Protein 5N7E (pdb70)

GO terms:
  GO:0032991 protein-containing complex (C, IDA)
  GO:0005085 guanyl-nucleotide exchange factor activity (F, IDA)
  GO:0005096 GTPase activator activity (F, IDA)
  GO:0090630 activation of GTPase activity (P, IDA)
  GO:0106310 protein serine kinase activity (F, EXP)
  GO:0005085 guanyl-nucleotide exchange factor activity (F, IMP)
  GO:0035023 regulation of Rho protein signal transduction (P, IMP)
  GO:0030216 keratinocyte differentiation (P, IMP)
  GO:0048041 focal adhesion assembly (P, IMP)
  GO:0090630 activation of GTPase activity (P, IMP)
  GO:0007264 small GTPase-mediated signal transduction (P, IMP)
  GO:0005515 protein binding (F, IPI)
  GO:0004674 protein serine/threonine kinase activity (F, TAS)
  GO:0005096 GTPase activator activity (F, TAS)
  GO:0006468 protein phosphorylation (P, TAS)
  GO:0007165 signal transduction (P, TAS)
  GO:0004713 protein tyrosine kinase activity (F, TAS)
  GO:0005085 guanyl-nucleotide exchange factor activity (F, TAS)
  GO:0005829 cytosol (C, TAS)
  GO:0051056 regulation of small GTPase mediated signal transduction (P, TAS)

Secondary structure (DSSP, 8-state):
--S-EEEEEEEEETTEEEEEEEPPSS---EEEEEEEETT-SS--EEEEE-TT-SEEEE-SPPTT-EEEEEEEEE-TTSTTSB-S--EEEEEE-/---HHHHHHHHHHHHHHHHHHHHHHHHHHHHHHTTHHHHHHHHTSSS-SS-HHHHHHHTTTHHHHHHHHHHHHHHHHHHHHT-STT---HHHHHHHHHTHHHHHHHHHHHHHHHHHHHHHHHH-HHHHHHTT----HHHHHHHHHHHHHTHHHHHHHHHTT--TTSTHHHHHHHHHHHHHHHHHH-

Organism: Homo sapiens (NCBI:txid9606)

B-factor: mean 36.14, std 13.42, range [15.49, 101.18]

CATH classification: 2.60.40.10

Solvent-accessible surface area: 14515 Å² total; per-residue (Å²): 93,69,26,9,44,141,13,92,30,42,6,13,13,12,42,8,0,13,0,24,8,71,64,13,89,41,120,13,68,50,0,19,0,15,25,7,15,77,74,58,130,39,109,106,100,109,65,122,11,75,20,110,113,38,51,7,63,1,66,75,10,94,52,39,38,77,10,42,0,16,1,74,6,0,0,182,70,21,150,175,55,110,18,112,66,69,37,61,38,110,64,159,29,144,167,58,87,94,131,4,16,99,30,4,86,32,0,0,47,19,12,9,52,50,2,79,75,9,15,54,48,1,62,3,0,38,92,12,18,171,72,2,90,60,22,18,119,72,105,142,65,27,2,69,62,131,49,1,93,18,1,3,72,56,0,49,74,0,58,110,16,2,76,75,7,32,70,20,0,84,62,59,4,101,128,43,43,82,161,37,133,0,0,73,19,13,41,98,32,7,81,31,17,50,28,7,94,28,4,30,106,32,44,47,83,2,38,99,48,0,68,118,12,29,145,92,44,86,112,0,32,111,40,7,137,120,25,195,73,0,47,77,13,0,102,66,0,21,47,54,8,69,73,24,20,97,39,10,97,16,0,18,83,18,8,33,84,95,16,76,0,46,80,55,0,82,43,0,15,122,54,5,95,85,10,47,96,69,90

Structure (mmCIF, N/CA/C/O backbone):
data_5N7E
#
_entry.id   5N7E
#
_cell.length_a   164.122
_cell.length_b   55.568
_cell.length_c   45.031
_cell.angle_alpha   90.000
_cell.angle_beta   105.460
_cell.angle_gamma   90.000
#
_symmetry.space_group_name_H-M   'C 1 2 1'
#
loop_
_entity.id
_entity.type
_entity.pdbx_description
1 polymer Mb(Bcr-DH_4)
2 polymer 'Breakpoint cluster region protein'
3 water water
#
loop_
_atom_site.group_PDB
_atom_site.id
_atom_site.type_symbol
_atom_site.label_atom_id
_atom_site.label_alt_id
_atom_site.label_comp_id
_atom_site.label_asym_id
_atom_site.label_entity_id
_atom_site.label_seq_id
_atom_site.pdbx_PDB_ins_code
_atom_site.Cartn_x
_atom_site.Cartn_y
_atom_site.Cartn_z
_atom_site.occupancy
_atom_site.B_iso_or_equiv
_atom_site.auth_seq_id
_atom_site.auth_comp_id
_atom_site.auth_asym_id
_atom_site.auth_atom_id
_atom_site.pdbx_PDB_model_num
ATOM 1 N N . SER A 1 3 ? -9.462 0.050 81.214 1.00 54.04 3 SER A N 1
ATOM 2 C CA . SER A 1 3 ? -8.542 0.586 80.214 1.00 50.24 3 SER A CA 1
ATOM 3 C C . SER A 1 3 ? -7.811 -0.529 79.472 1.00 50.57 3 SER A C 1
ATOM 4 O O . SER A 1 3 ? -7.663 -1.640 79.983 1.00 48.69 3 SER A O 1
ATOM 7 N N . SER A 1 4 ? -7.350 -0.219 78.259 1.00 49.84 4 SER A N 1
ATOM 8 C CA . SER A 1 4 ? -6.662 -1.200 77.431 1.00 45.36 4 SER A CA 1
ATOM 9 C C . SER A 1 4 ? -5.178 -1.341 77.759 1.00 33.90 4 SER A C 1
ATOM 10 O O . SER A 1 4 ? -4.586 -2.368 77.409 1.00 37.20 4 SER A O 1
ATOM 13 N N . VAL A 1 5 ? -4.573 -0.359 78.423 1.00 39.86 5 VAL A N 1
ATOM 14 C CA . VAL A 1 5 ? -3.150 -0.414 78.761 1.00 34.58 5 VAL A CA 1
ATOM 15 C C . VAL A 1 5 ? -2.991 -0.159 80.255 1.00 37.35 5 VAL A C 1
ATOM 16 O O . VAL A 1 5 ? -3.874 0.436 80.896 1.00 36.62 5 VAL A O 1
ATOM 20 N N . PRO A 1 6 ? -1.865 -0.589 80.838 1.00 34.56 6 PRO A N 1
ATOM 21 C CA . PRO A 1 6 ? -1.603 -0.299 82.255 1.00 35.51 6 PRO A CA 1
ATOM 22 C C . PRO A 1 6 ? -1.602 1.193 82.549 1.00 37.18 6 PRO A C 1
ATOM 23 O O . PRO A 1 6 ? -1.085 2.002 81.775 1.00 34.45 6 PRO A O 1
ATOM 27 N N . THR A 1 7 ? -2.183 1.551 83.692 1.00 33.87 7 THR A N 1
ATOM 28 C CA . THR A 1 7 ? -2.292 2.936 84.120 1.00 31.17 7 THR A CA 1
ATOM 29 C C . THR A 1 7 ? -1.971 3.027 85.604 1.00 28.40 7 THR A C 1
ATOM 30 O O . THR A 1 7 ? -1.928 2.018 86.311 1.00 29.75 7 THR A O 1
ATOM 34 N N . LYS A 1 8 ? -1.750 4.260 86.069 1.00 31.86 8 LYS A N 1
ATOM 35 C CA . LYS A 1 8 ? -1.638 4.571 87.499 1.00 32.37 8 LYS A CA 1
ATOM 36 C C . LYS A 1 8 ? -0.517 3.778 88.173 1.00 33.37 8 LYS A C 1
ATOM 37 O O . LYS A 1 8 ? -0.711 3.117 89.198 1.00 32.78 8 LYS A O 1
ATOM 43 N N . LEU A 1 9 ? 0.672 3.850 87.580 1.00 29.89 9 LEU A N 1
ATOM 44 C CA . LEU A 1 9 ? 1.857 3.255 88.189 1.00 28.56 9 LEU A CA 1
ATOM 45 C C . LEU A 1 9 ? 2.287 4.060 89.404 1.00 23.72 9 LEU A C 1
ATOM 46 O O . LEU A 1 9 ? 2.412 5.281 89.332 1.00 26.23 9 LEU A O 1
ATOM 51 N N . GLU A 1 10 ? 2.542 3.376 90.521 1.00 24.91 10 GLU A N 1
ATOM 52 C CA . GLU A 1 10 ? 2.994 4.041 91.738 1.00 24.83 10 GLU A CA 1
ATOM 53 C C . GLU A 1 10 ? 3.822 3.079 92.581 1.00 24.38 10 GLU A C 1
ATOM 54 O O . GLU A 1 10 ? 3.695 1.859 92.472 1.00 27.34 10 GLU A O 1
ATOM 60 N N . VAL A 1 11 ? 4.680 3.653 93.427 1.00 24.10 11 VAL A N 1
ATOM 61 C CA . VAL A 1 11 ? 5.358 2.921 94.489 1.00 24.58 11 VAL A CA 1
ATOM 62 C C . VAL A 1 11 ? 4.435 2.901 95.700 1.00 31.47 11 VAL A C 1
ATOM 63 O O . VAL A 1 11 ? 4.009 3.959 96.176 1.00 29.14 11 VAL A O 1
ATOM 67 N N . VAL A 1 12 ? 4.117 1.710 96.202 1.00 24.62 12 VAL A N 1
ATOM 68 C CA . VAL A 1 12 ? 3.184 1.595 97.324 1.00 27.00 12 VAL A CA 1
ATOM 69 C C . VAL A 1 12 ? 3.843 1.174 98.630 1.00 28.78 12 VAL A C 1
ATOM 70 O O . VAL A 1 12 ? 3.181 1.242 99.686 1.00 26.94 12 VAL A O 1
ATOM 74 N N . ALA A 1 13 ? 5.098 0.731 98.606 1.00 26.06 13 ALA A N 1
ATOM 75 C CA . ALA A 1 13 ? 5.843 0.408 99.817 1.00 28.91 13 ALA A CA 1
ATOM 76 C C . ALA A 1 13 ? 7.320 0.382 99.466 1.00 31.33 13 ALA A C 1
ATOM 77 O O . ALA A 1 13 ? 7.699 0.220 98.302 1.00 29.10 13 ALA A O 1
ATOM 79 N N . ALA A 1 14 ? 8.155 0.518 100.488 1.00 26.04 14 ALA A N 1
ATOM 80 C CA . ALA A 1 14 ? 9.589 0.598 100.243 1.00 30.19 14 ALA A CA 1
ATOM 81 C C . ALA A 1 14 ? 10.375 0.142 101.463 1.00 31.87 14 ALA A C 1
ATOM 82 O O . ALA A 1 14 ? 9.895 0.217 102.596 1.00 30.62 14 ALA A O 1
ATOM 84 N N . THR A 1 15 ? 11.586 -0.336 101.213 1.00 25.48 15 THR A N 1
ATOM 85 C CA . THR A 1 15 ? 12.612 -0.486 102.242 1.00 27.23 15 THR A CA 1
ATOM 86 C C . THR A 1 15 ? 13.776 0.355 101.730 1.00 36.23 15 THR A C 1
ATOM 87 O O . THR A 1 15 ? 13.674 0.916 100.628 1.00 31.32 15 THR A O 1
ATOM 91 N N . PRO A 1 16 ? 14.867 0.519 102.482 1.00 31.48 16 PRO A N 1
ATOM 92 C CA . PRO A 1 16 ? 15.958 1.365 101.967 1.00 34.48 16 PRO A CA 1
ATOM 93 C C . PRO A 1 16 ? 16.509 0.909 100.630 1.00 37.31 16 PRO A C 1
ATOM 94 O O . PRO A 1 16 ? 17.034 1.737 99.875 1.00 31.05 16 PRO A O 1
ATOM 98 N N . THR A 1 17 ? 16.415 -0.382 100.315 1.00 32.78 17 THR A N 1
ATOM 99 C CA . THR A 1 17 ? 16.988 -0.904 99.081 1.00 35.15 17 THR A CA 1
ATOM 100 C C . THR A 1 17 ? 15.974 -1.601 98.188 1.00 27.57 17 THR A C 1
ATOM 101 O O . THR A 1 17 ? 16.377 -2.289 97.239 1.00 28.22 17 THR A O 1
ATOM 105 N N . SER A 1 18 ? 14.680 -1.444 98.436 1.00 30.12 18 SER A N 1
ATOM 106 C CA . SER A 1 18 ? 13.728 -2.135 97.592 1.00 26.84 18 SER A CA 1
ATOM 107 C C . SER A 1 18 ? 12.413 -1.378 97.554 1.00 30.50 18 SER A C 1
ATOM 108 O O . SER A 1 18 ? 12.103 -0.561 98.430 1.00 28.00 18 SER A O 1
ATOM 111 N N . LEU A 1 19 ? 11.635 -1.676 96.518 1.00 27.54 19 LEU A N 1
ATOM 112 C CA . LEU A 1 19 ? 10.394 -0.977 96.231 1.00 27.25 19 LEU A CA 1
ATOM 113 C C . LEU A 1 19 ? 9.336 -1.988 95.828 1.00 27.60 19 LEU A C 1
ATOM 114 O O . LEU A 1 19 ? 9.634 -2.998 95.184 1.00 25.70 19 LEU A O 1
ATOM 119 N N . LEU A 1 20 ? 8.094 -1.698 96.188 1.00 23.44 20 LEU A N 1
ATOM 120 C CA . LEU A 1 20 ? 6.945 -2.411 95.655 1.00 22.17 20 LEU A CA 1
ATOM 121 C C . LEU A 1 20 ? 6.187 -1.465 94.730 1.00 25.12 20 LEU A C 1
ATOM 122 O O . LEU A 1 20 ? 5.635 -0.455 95.180 1.00 23.37 20 LEU A O 1
ATOM 127 N N . ILE A 1 21 ? 6.184 -1.762 93.437 1.00 24.02 21 ILE A N 1
ATOM 128 C CA . ILE A 1 21 ? 5.408 -0.962 92.504 1.00 25.71 21 ILE A CA 1
ATOM 129 C C . ILE A 1 21 ? 4.074 -1.646 92.279 1.00 20.00 21 ILE A C 1
ATOM 130 O O . ILE A 1 21 ? 3.932 -2.868 92.423 1.00 25.23 21 ILE A O 1
ATOM 135 N N . SER A 1 22 ? 3.090 -0.841 91.896 1.00 24.58 22 SER A N 1
ATOM 136 C CA . SER A 1 22 ? 1.730 -1.308 91.687 1.00 25.33 22 SER A CA 1
ATOM 137 C C . SER A 1 22 ? 1.124 -0.464 90.578 1.00 24.70 22 SER A C 1
ATOM 138 O O . SER A 1 22 ? 1.462 0.710 90.430 1.00 23.90 22 SER A O 1
ATOM 141 N N . TRP A 1 23 ? 0.247 -1.076 89.786 1.00 25.65 23 TRP A N 1
ATOM 142 C CA . TRP A 1 23 ? -0.433 -0.359 88.712 1.00 29.96 23 TRP A CA 1
ATOM 143 C C . TRP A 1 23 ? -1.817 -0.963 88.518 1.00 26.63 23 TRP A C 1
ATOM 144 O O . TRP A 1 23 ? -2.134 -2.028 89.056 1.00 29.27 23 TRP A O 1
ATOM 155 N N . ASP A 1 24 ? -2.652 -0.253 87.761 1.00 32.21 24 ASP A N 1
ATOM 156 C CA . ASP A 1 24 ? -3.968 -0.756 87.382 1.00 31.52 24 ASP A CA 1
ATOM 157 C C . ASP A 1 24 ? -3.836 -1.650 86.157 1.00 35.37 24 ASP A C 1
ATOM 158 O O . ASP A 1 24 ? -3.433 -1.182 85.086 1.00 34.36 24 ASP A O 1
ATOM 163 N N . ALA A 1 25 ? -4.191 -2.921 86.310 1.00 31.55 25 ALA A N 1
ATOM 164 C CA . ALA A 1 25 ? -4.089 -3.866 85.213 1.00 34.46 25 ALA A CA 1
ATOM 165 C C . ALA A 1 25 ? -5.037 -3.475 84.080 1.00 39.55 25 ALA A C 1
ATOM 166 O O . ALA A 1 25 ? -6.123 -2.936 84.320 1.00 38.60 25 ALA A O 1
ATOM 168 N N . PRO A 1 26 ? -4.646 -3.722 82.837 1.00 34.17 26 PRO A N 1
ATOM 169 C CA . PRO A 1 26 ? -5.524 -3.415 81.705 1.00 39.84 26 PRO A CA 1
ATOM 170 C C . PRO A 1 26 ? -6.596 -4.482 81.520 1.00 41.55 26 PRO A C 1
ATOM 171 O O . PRO A 1 26 ? -6.522 -5.590 82.056 1.00 41.16 26 PRO A O 1
ATOM 175 N N . ALA A 1 27 ? -7.588 -4.129 80.696 1.00 40.65 27 ALA A N 1
ATOM 176 C CA . ALA A 1 27 ? -8.715 -4.995 80.370 1.00 44.32 27 ALA A CA 1
ATOM 177 C C . ALA A 1 27 ? -8.393 -6.014 79.274 1.00 48.57 27 A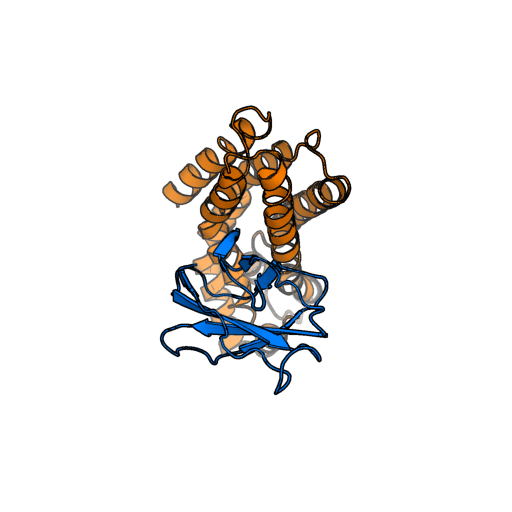LA A C 1
ATOM 178 O O . ALA A 1 27 ? -9.294 -6.421 78.530 1.00 52.81 27 ALA A O 1
ATOM 180 N N . VAL A 1 28 ? -7.135 -6.434 79.149 1.00 38.54 28 VAL A N 1
ATOM 181 C CA . VAL A 1 28 ? -6.735 -7.485 78.225 1.00 34.44 28 VAL A CA 1
ATOM 182 C C . VAL A 1 28 ? -6.011 -8.553 79.022 1.00 37.94 28 VAL A C 1
ATOM 183 O O . VAL A 1 28 ? -5.583 -8.333 80.156 1.00 38.91 28 VAL A O 1
ATOM 187 N N . THR A 1 29 ? -5.852 -9.718 78.411 1.00 36.84 29 THR A N 1
ATOM 188 C CA . THR A 1 29 ? -5.004 -10.740 79.008 1.00 32.55 29 THR A CA 1
ATOM 189 C C . THR A 1 29 ? -3.557 -10.368 78.704 1.00 35.54 29 THR A C 1
ATOM 190 O O . THR A 1 29 ? -3.150 -10.327 77.538 1.00 36.28 29 THR A O 1
ATOM 194 N N . VAL A 1 30 ? -2.795 -10.051 79.743 1.00 33.95 30 VAL A N 1
ATOM 195 C CA . VAL A 1 30 ? -1.389 -9.708 79.555 1.00 28.97 30 VAL A CA 1
ATOM 196 C C . VAL A 1 30 ? -0.583 -10.991 79.485 1.00 30.81 30 VAL A C 1
ATOM 197 O O . VAL A 1 30 ? -0.644 -11.832 80.392 1.00 34.26 30 VAL A O 1
ATOM 201 N N . ASP A 1 31 ? 0.170 -11.149 78.395 1.00 26.30 31 ASP A N 1
ATOM 202 C CA . ASP A 1 31 ? 1.002 -12.322 78.213 1.00 25.79 31 ASP A CA 1
ATOM 203 C C . ASP A 1 31 ? 2.281 -12.240 79.034 1.00 28.62 31 ASP A C 1
ATOM 204 O O . ASP A 1 31 ? 2.772 -13.270 79.506 1.00 31.71 31 ASP A O 1
ATOM 209 N N . LEU A 1 32 ? 2.817 -11.034 79.233 1.00 27.23 32 LEU A N 1
ATOM 210 C CA . LEU A 1 32 ? 4.097 -10.870 79.914 1.00 27.50 32 LEU A CA 1
ATOM 211 C C . LEU A 1 32 ? 4.267 -9.404 80.285 1.00 27.54 32 LEU A C 1
ATOM 212 O O . LEU A 1 32 ? 3.938 -8.532 79.486 1.00 25.84 32 LEU A O 1
ATOM 217 N N . TYR A 1 33 ? 4.773 -9.129 81.486 1.00 24.45 33 TYR A N 1
ATOM 218 C CA . TYR A 1 33 ? 5.233 -7.787 81.807 1.00 23.81 33 TYR A CA 1
ATOM 219 C C . TYR A 1 33 ? 6.752 -7.748 81.812 1.00 21.08 33 TYR A C 1
ATOM 220 O O . TYR A 1 33 ? 7.413 -8.689 82.269 1.00 22.13 33 TYR A O 1
ATOM 229 N N . VAL A 1 34 ? 7.304 -6.628 81.360 1.00 21.13 34 VAL A N 1
ATOM 230 C CA . VAL A 1 34 ? 8.721 -6.341 81.527 1.00 17.47 34 VAL A CA 1
ATOM 231 C C . VAL A 1 34 ? 8.845 -5.084 82.376 1.00 16.93 34 VAL A C 1
ATOM 232 O O . VAL A 1 34 ? 8.224 -4.062 82.073 1.00 21.77 34 VAL A O 1
ATOM 236 N N . ILE A 1 35 ? 9.623 -5.178 83.452 1.00 17.95 35 ILE A N 1
ATOM 237 C CA . ILE A 1 35 ? 9.865 -4.079 84.386 1.00 19.49 35 ILE A CA 1
ATOM 238 C C . ILE A 1 35 ? 11.268 -3.568 84.115 1.00 20.40 35 ILE A C 1
ATOM 239 O O . ILE A 1 35 ? 12.224 -4.353 84.108 1.00 21.25 35 ILE A O 1
ATOM 244 N N . THR A 1 36 ? 11.388 -2.270 83.865 1.00 19.11 36 THR A N 1
ATOM 245 C CA . THR A 1 36 ? 12.661 -1.641 83.532 1.00 19.07 36 THR A CA 1
ATOM 246 C C . THR A 1 36 ? 13.002 -0.600 84.591 1.00 22.62 36 THR A C 1
ATOM 247 O O . THR A 1 36 ? 12.141 0.197 84.971 1.00 22.28 36 THR A O 1
ATOM 251 N N . TYR A 1 37 ? 14.251 -0.582 85.051 1.00 20.86 37 TYR A N 1
ATOM 252 C CA . TYR A 1 37 ? 14.596 0.397 86.068 1.00 18.15 37 TYR A CA 1
ATOM 253 C C . TYR A 1 37 ? 16.082 0.725 86.013 1.00 22.08 37 TYR A C 1
ATOM 254 O O . TYR A 1 37 ? 16.908 -0.100 85.611 1.00 21.68 37 TYR A O 1
ATOM 263 N N . GLY A 1 38 ? 16.417 1.937 86.440 1.00 21.87 38 GLY A N 1
ATOM 264 C CA . GLY A 1 38 ? 17.811 2.332 86.513 1.00 21.64 38 GLY A CA 1
ATOM 265 C C . GLY A 1 38 ? 17.923 3.679 87.182 1.00 24.16 38 GLY A C 1
ATOM 266 O O . GLY A 1 38 ? 16.964 4.454 87.195 1.00 22.31 38 GLY A O 1
ATOM 267 N N . GLU A 1 39 ? 19.109 3.943 87.731 1.00 25.56 39 GLU A N 1
ATOM 268 C CA . GLU A 1 39 ? 19.397 5.261 88.288 1.00 24.55 39 GLU A CA 1
ATOM 269 C C . GLU A 1 39 ? 19.144 6.319 87.231 1.00 25.73 39 GLU A C 1
ATOM 270 O O . GLU A 1 39 ? 19.639 6.220 86.102 1.00 29.04 39 GLU A O 1
ATOM 276 N N . THR A 1 40 ? 18.349 7.326 87.581 1.00 28.40 40 THR A N 1
ATOM 277 C CA . THR A 1 40 ? 17.979 8.318 86.584 1.00 27.17 40 THR A CA 1
ATOM 278 C C . THR A 1 40 ? 19.207 9.011 86.009 1.00 37.92 40 THR A C 1
ATOM 279 O O . THR A 1 40 ? 19.233 9.338 84.816 1.00 37.49 40 THR A O 1
ATOM 283 N N . GLY A 1 41 ? 20.255 9.180 86.815 1.00 28.87 41 GLY A N 1
ATOM 284 C CA . GLY A 1 41 ? 21.467 9.852 86.394 1.00 38.23 41 GLY A CA 1
ATOM 285 C C . GLY A 1 41 ? 22.524 9.007 85.707 1.00 39.44 41 GLY A C 1
ATOM 286 O O . GLY A 1 41 ? 23.581 9.530 85.338 1.00 36.20 41 GLY A O 1
ATOM 287 N N . GLY A 1 42 ? 22.296 7.713 85.524 1.00 35.03 42 GLY A N 1
ATOM 288 C CA . GLY A 1 42 ? 23.197 6.919 84.710 1.00 34.81 42 GLY A CA 1
ATOM 289 C C . GLY A 1 42 ? 24.442 6.398 85.393 1.00 35.65 42 GLY A C 1
ATOM 290 O O . GLY A 1 42 ? 25.354 5.932 84.698 1.00 38.42 42 GLY A O 1
ATOM 291 N N . ASN A 1 43 ? 24.517 6.443 86.728 1.00 32.26 43 ASN A N 1
ATOM 292 C CA . ASN A 1 43 ? 25.692 5.919 87.417 1.00 33.23 43 ASN A CA 1
ATOM 293 C C . ASN A 1 43 ? 25.802 4.406 87.327 1.00 38.37 43 ASN A C 1
ATOM 294 O O . ASN A 1 43 ? 26.895 3.868 87.524 1.00 41.00 43 ASN A O 1
ATOM 299 N N . SER A 1 44 ? 24.707 3.711 87.061 1.00 38.26 44 SER A N 1
ATOM 300 C CA . SER A 1 44 ? 24.727 2.280 86.815 1.00 33.76 44 SER A CA 1
ATOM 301 C C . SER A 1 44 ? 23.745 2.002 85.688 1.00 26.77 44 SER A C 1
ATOM 302 O O . SER A 1 44 ? 22.871 2.827 85.405 1.00 27.89 44 SER A O 1
ATOM 305 N N . PRO A 1 45 ? 23.880 0.867 85.009 1.00 27.81 45 PRO A N 1
ATOM 306 C CA . PRO A 1 45 ? 23.059 0.618 83.817 1.00 23.39 45 PRO A CA 1
ATOM 307 C C . PRO A 1 45 ? 21.600 0.341 84.128 1.00 22.55 45 PRO A C 1
ATOM 308 O O . PRO A 1 45 ? 21.224 -0.090 85.221 1.00 26.36 45 PRO A O 1
ATOM 312 N N . VAL A 1 46 ? 20.784 0.562 83.097 1.00 18.36 46 VAL A N 1
ATOM 313 C CA . VAL A 1 46 ? 19.379 0.173 83.123 1.00 20.11 46 VAL A CA 1
ATOM 314 C C . VAL A 1 46 ? 19.284 -1.349 83.114 1.00 23.47 46 VAL A C 1
ATOM 315 O O . VAL A 1 46 ? 20.044 -2.024 82.405 1.00 23.09 46 VAL A O 1
ATOM 319 N N . GLN A 1 47 ? 18.327 -1.898 83.872 1.00 20.96 47 GLN A N 1
ATOM 320 C CA . GLN A 1 47 ? 18.113 -3.342 83.978 1.00 20.96 47 GLN A CA 1
ATOM 321 C C . GLN A 1 47 ? 16.648 -3.648 83.733 1.00 20.75 47 GLN A C 1
ATOM 322 O O . GLN A 1 47 ? 15.786 -2.784 83.903 1.00 20.79 47 GLN A O 1
ATOM 328 N N . GLU A 1 48 ? 16.362 -4.908 83.372 1.00 21.24 48 GLU A N 1
ATOM 329 C CA . GLU A 1 48 ? 14.983 -5.341 83.163 1.00 19.03 48 GLU A CA 1
ATOM 330 C C . GLU A 1 48 ? 14.755 -6.704 83.797 1.00 20.39 48 GLU A C 1
ATOM 331 O O . GLU A 1 48 ? 15.689 -7.507 83.922 1.00 22.59 48 GLU A O 1
ATOM 337 N N . PHE A 1 49 ? 13.505 -6.969 84.176 1.00 18.98 49 PHE A N 1
ATOM 338 C CA . PHE A 1 49 ? 13.112 -8.327 84.538 1.00 19.64 49 PHE A CA 1
ATOM 339 C C . PHE A 1 49 ? 11.654 -8.540 84.162 1.00 22.12 49 PHE A C 1
ATOM 340 O O . PHE A 1 49 ? 10.941 -7.600 83.812 1.00 22.42 49 PHE A O 1
ATOM 348 N N . GLU A 1 50 ? 11.222 -9.803 84.229 1.00 22.99 50 GLU A N 1
ATOM 349 C CA . GLU A 1 50 ? 9.900 -10.211 83.776 1.00 20.79 50 GLU A CA 1
ATOM 350 C C . GLU A 1 50 ? 8.969 -10.490 84.946 1.00 23.05 50 GLU A C 1
ATOM 351 O O . GLU A 1 50 ? 9.391 -10.960 86.010 1.00 27.78 50 GLU A O 1
ATOM 357 N N . VAL A 1 51 ? 7.693 -10.198 84.728 1.00 21.97 51 VAL A N 1
ATOM 358 C CA . VAL A 1 51 ? 6.642 -10.407 85.726 1.00 26.47 51 VAL A CA 1
ATOM 359 C C . VAL A 1 51 ? 5.454 -11.050 85.017 1.00 27.68 51 VAL A C 1
ATOM 360 O O . VAL A 1 51 ? 5.113 -10.657 83.892 1.00 24.35 51 VAL A O 1
ATOM 364 N N . PRO A 1 52 ? 4.815 -12.055 85.608 1.00 27.47 52 PRO A N 1
ATOM 365 C CA . PRO A 1 52 ? 3.704 -12.722 84.919 1.00 27.20 52 PRO A CA 1
ATOM 366 C C . PRO A 1 52 ? 2.533 -11.778 84.700 1.00 30.00 52 PRO A C 1
ATOM 367 O O . PRO A 1 52 ? 2.267 -10.878 85.501 1.00 28.11 52 PRO A O 1
ATOM 371 N N . GLY A 1 53 ? 1.824 -11.999 83.594 1.00 28.96 53 GLY A N 1
ATOM 372 C CA . GLY A 1 53 ? 0.691 -11.163 83.255 1.00 27.63 53 GLY A CA 1
ATOM 373 C C . GLY A 1 53 ? -0.453 -11.240 84.239 1.00 32.38 53 GLY A C 1
ATOM 374 O O . GLY A 1 53 ? -1.341 -10.388 84.194 1.00 31.11 53 GLY A O 1
ATOM 375 N N . SER A 1 54 ? -0.443 -12.222 85.132 1.00 29.75 54 SER A N 1
ATOM 376 C CA . SER A 1 54 ? -1.508 -12.328 86.120 1.00 36.16 54 SER A CA 1
ATOM 377 C C . SER A 1 54 ? -1.287 -11.425 87.322 1.00 35.29 54 SER A C 1
ATOM 378 O O . SER A 1 54 ? -2.148 -11.389 88.207 1.00 36.81 54 SER A O 1
ATOM 381 N N . LYS A 1 55 ? -0.161 -10.721 87.389 1.00 33.72 55 LYS A N 1
ATOM 382 C CA . LYS A 1 55 ? 0.139 -9.833 88.500 1.00 30.17 55 LYS A CA 1
ATOM 383 C C . LYS A 1 55 ? -0.053 -8.379 88.086 1.00 31.76 55 LYS A C 1
ATOM 384 O O . LYS A 1 55 ? -0.162 -8.058 86.900 1.00 33.01 55 LYS A O 1
ATOM 390 N N . SER A 1 56 ? -0.172 -7.501 89.088 1.00 25.48 56 SER A N 1
ATOM 391 C CA . SER A 1 56 ? -0.189 -6.068 88.823 1.00 27.91 56 SER A CA 1
ATOM 392 C C . SER A 1 56 ? 0.661 -5.327 89.843 1.00 24.13 56 SER A C 1
ATOM 393 O O . SER A 1 56 ? 0.427 -4.141 90.119 1.00 27.82 56 SER A O 1
ATOM 396 N N . THR A 1 57 ? 1.663 -6.013 90.394 1.00 26.07 57 THR A N 1
ATOM 397 C CA . THR A 1 57 ? 2.661 -5.420 91.267 1.00 27.37 57 THR A CA 1
ATOM 398 C C . THR A 1 57 ? 3.993 -6.069 90.942 1.00 25.58 57 THR A C 1
ATOM 399 O O . THR A 1 57 ? 4.049 -7.114 90.286 1.00 24.34 57 THR A O 1
ATOM 403 N N . ALA A 1 58 ? 5.067 -5.451 91.421 1.00 24.02 58 ALA A N 1
ATOM 404 C CA . ALA A 1 58 ? 6.387 -6.043 91.279 1.00 21.37 58 ALA A CA 1
ATOM 405 C C . ALA A 1 58 ? 7.307 -5.508 92.361 1.00 22.89 58 ALA A C 1
ATOM 406 O O . ALA A 1 58 ? 7.223 -4.343 92.749 1.00 24.24 58 ALA A O 1
ATOM 408 N N . THR A 1 59 ? 8.195 -6.379 92.834 1.00 22.83 59 THR A N 1
ATOM 409 C CA . THR A 1 59 ? 9.235 -5.997 93.780 1.00 24.61 59 THR A CA 1
ATOM 410 C C . THR A 1 59 ? 10.527 -5.725 93.028 1.00 25.04 59 THR A C 1
ATOM 411 O O . THR A 1 59 ? 10.976 -6.564 92.240 1.00 24.51 59 THR A O 1
ATOM 415 N N . ILE A 1 60 ? 11.126 -4.562 93.278 1.00 23.73 60 ILE A N 1
ATOM 416 C CA . ILE A 1 60 ? 12.452 -4.228 92.759 1.00 23.89 60 ILE A CA 1
ATOM 417 C C . ILE A 1 60 ? 13.404 -4.172 93.949 1.00 26.13 60 ILE A C 1
ATOM 418 O O . ILE A 1 60 ? 13.191 -3.387 94.885 1.00 24.80 60 ILE A O 1
ATOM 423 N N . SER A 1 61 ? 14.436 -5.005 93.936 1.00 26.99 61 SER A N 1
ATOM 424 C CA A SER A 1 61 ? 15.378 -5.114 95.043 0.27 26.62 61 SER A CA 1
ATOM 425 C CA B SER A 1 61 ? 15.369 -5.063 95.055 0.73 26.54 61 SER A CA 1
ATOM 426 C C . SER A 1 61 ? 16.787 -4.765 94.576 1.00 26.56 61 SER A C 1
ATOM 427 O O . SER A 1 61 ? 17.044 -4.550 93.388 1.00 27.05 61 SER A O 1
ATOM 432 N N . GLY A 1 62 ? 17.710 -4.735 95.530 1.00 28.11 62 GLY A N 1
ATOM 433 C CA . GLY A 1 62 ? 19.086 -4.453 95.194 1.00 25.29 62 GLY A CA 1
ATOM 434 C C . GLY A 1 62 ? 19.363 -3.017 94.840 1.00 28.66 62 GLY A C 1
ATOM 435 O O . GLY A 1 62 ? 20.348 -2.739 94.158 1.00 31.78 62 GLY A O 1
ATOM 436 N N . LEU A 1 63 ? 18.529 -2.087 95.292 1.00 25.27 63 LEU A N 1
ATOM 437 C CA . LEU A 1 63 ? 18.673 -0.694 94.891 1.00 28.77 63 LEU A CA 1
ATOM 438 C C . LEU A 1 63 ? 19.590 0.071 95.835 1.00 32.30 63 LEU A C 1
ATOM 439 O O . LEU A 1 63 ? 19.828 -0.333 96.973 1.00 32.26 63 LEU A O 1
ATOM 444 N N . LYS A 1 64 ? 20.097 1.209 95.347 1.00 34.58 64 LYS A N 1
ATOM 445 C CA . LYS A 1 64 ? 20.879 2.099 96.197 1.00 37.50 64 LYS A CA 1
ATOM 446 C C . LYS A 1 64 ? 19.948 3.010 96.996 1.00 39.41 64 LYS A C 1
ATOM 447 O O . LYS A 1 64 ? 18.972 3.523 96.448 1.00 33.58 64 LYS A O 1
ATOM 453 N N . PRO A 1 65 ? 20.223 3.240 98.279 1.00 36.97 65 PRO A N 1
ATOM 454 C CA . PRO A 1 65 ? 19.366 4.133 99.063 1.00 37.29 65 PRO A CA 1
ATOM 455 C C . PRO A 1 65 ? 19.646 5.597 98.752 1.00 33.45 65 PRO A C 1
ATOM 456 O O . PRO A 1 65 ? 20.761 5.980 98.392 1.00 37.65 65 PRO A O 1
ATOM 460 N N . GLY A 1 66 ? 18.604 6.417 98.885 1.00 32.60 66 GLY A N 1
ATOM 461 C CA . GLY A 1 66 ? 18.767 7.854 98.711 1.00 27.73 66 GLY A CA 1
ATOM 462 C C . GLY A 1 66 ? 19.127 8.291 97.306 1.00 33.12 66 GLY A C 1
ATOM 463 O O . GLY A 1 66 ? 19.828 9.291 97.137 1.00 30.77 66 GLY A O 1
ATOM 464 N N . VAL A 1 67 ? 18.653 7.571 96.291 1.00 25.21 67 VAL A N 1
ATOM 465 C CA . VAL A 1 67 ? 19.017 7.787 94.895 1.00 25.32 67 VAL A CA 1
ATOM 466 C C . VAL A 1 67 ? 17.756 7.851 94.042 1.00 28.76 67 VAL A C 1
ATOM 467 O O . VAL A 1 67 ? 16.778 7.150 94.318 1.00 25.41 67 VAL A O 1
ATOM 471 N N . ASP A 1 68 ? 17.777 8.694 93.005 1.00 25.41 68 ASP A N 1
ATOM 472 C CA . ASP A 1 68 ? 16.660 8.793 92.076 1.00 20.01 68 ASP A CA 1
ATOM 473 C C . ASP A 1 68 ? 16.691 7.657 91.060 1.00 25.70 68 ASP A C 1
ATOM 474 O O . ASP A 1 68 ? 17.729 7.395 90.436 1.00 27.90 68 ASP A O 1
ATOM 479 N N . TYR A 1 69 ? 15.545 7.008 90.884 1.00 24.22 69 TYR A N 1
ATOM 480 C CA . TYR A 1 69 ? 15.380 5.926 89.919 1.00 21.46 69 TYR A CA 1
ATOM 481 C C . TYR A 1 69 ? 14.242 6.236 88.963 1.00 25.75 69 TYR A C 1
ATOM 482 O O . TYR A 1 69 ? 13.262 6.896 89.322 1.00 26.45 69 TYR A O 1
ATOM 491 N N . THR A 1 70 ? 14.369 5.736 87.733 1.00 21.32 70 THR A N 1
ATOM 492 C CA . THR A 1 70 ? 13.281 5.758 86.769 1.00 22.82 70 THR A CA 1
ATOM 493 C C . THR A 1 70 ? 12.805 4.330 86.565 1.00 19.86 70 THR A C 1
ATOM 494 O O . THR A 1 70 ? 13.632 3.427 86.421 1.00 22.91 70 THR A O 1
ATOM 498 N N . ILE A 1 71 ? 11.492 4.122 86.608 1.00 21.99 71 ILE A N 1
ATOM 499 C CA . ILE A 1 71 ? 10.901 2.790 86.563 1.00 21.31 71 ILE A CA 1
ATOM 500 C C . ILE A 1 71 ? 9.830 2.783 85.483 1.00 24.55 71 ILE A C 1
ATOM 501 O O . ILE A 1 71 ? 9.001 3.697 85.425 1.00 23.18 71 ILE A O 1
ATOM 506 N N . THR A 1 72 ? 9.843 1.763 84.627 1.00 22.97 72 THR A N 1
ATOM 507 C CA . THR A 1 72 ? 8.921 1.698 83.500 1.00 20.43 72 THR A CA 1
ATOM 508 C C . THR A 1 72 ? 8.334 0.299 83.403 1.00 20.85 72 THR A C 1
ATOM 509 O O . THR A 1 72 ? 9.039 -0.690 83.596 1.00 22.22 72 THR A O 1
ATOM 513 N N . VAL A 1 73 ? 7.047 0.224 83.092 1.00 18.96 73 VAL A N 1
ATOM 514 C CA . VAL A 1 73 ? 6.355 -1.038 82.902 1.00 20.86 73 VAL A CA 1
ATOM 515 C C . VAL A 1 73 ? 5.959 -1.160 81.439 1.00 20.18 73 VAL A C 1
ATOM 516 O O . VAL A 1 73 ? 5.291 -0.265 80.897 1.00 22.96 73 VAL A O 1
ATOM 520 N N . TYR A 1 74 ? 6.360 -2.272 80.823 1.00 19.41 74 TYR A N 1
ATOM 521 C CA . TYR A 1 74 ? 5.975 -2.678 79.471 1.00 21.45 74 TYR A CA 1
ATOM 522 C C . TYR A 1 74 ? 5.055 -3.886 79.556 1.00 23.06 74 TYR A C 1
ATOM 523 O O . TYR A 1 74 ? 5.344 -4.844 80.276 1.00 22.06 74 TYR A O 1
ATOM 532 N N . ALA A 1 75 ? 3.987 -3.886 78.763 1.00 23.15 75 ALA A N 1
ATOM 533 C CA . ALA A 1 75 ? 3.018 -4.975 78.775 1.00 20.20 75 ALA A CA 1
ATOM 534 C C . ALA A 1 75 ? 2.934 -5.608 77.396 1.00 20.35 75 ALA A C 1
ATOM 535 O O . ALA A 1 75 ? 2.752 -4.899 76.404 1.00 24.39 75 ALA A O 1
ATOM 537 N N . GLY A 1 76 ? 3.084 -6.928 77.342 1.00 23.20 76 GLY A N 1
ATOM 538 C CA . GLY A 1 76 ? 2.946 -7.689 76.110 1.00 24.28 76 GLY A CA 1
ATOM 539 C C . GLY A 1 76 ? 1.637 -8.469 76.159 1.00 29.06 76 GLY A C 1
ATOM 540 O O . GLY A 1 76 ? 1.331 -9.110 77.163 1.00 26.64 76 GLY A O 1
ATOM 541 N N . SER A 1 77 ? 0.879 -8.383 75.071 1.00 27.80 77 SER A N 1
ATOM 542 C CA . SER A 1 77 ? -0.421 -9.037 75.006 1.00 29.50 77 SER A CA 1
ATOM 543 C C . SER A 1 77 ? -0.710 -9.395 73.558 1.00 31.20 77 SER A C 1
ATOM 544 O O . SER A 1 77 ? -0.478 -8.583 72.660 1.00 29.88 77 SER A O 1
ATOM 547 N N . TYR A 1 78 ? -1.210 -10.610 73.332 1.00 31.15 78 TYR A N 1
ATOM 548 C CA . TYR A 1 78 ? -1.671 -10.938 71.990 1.00 35.02 78 TYR A CA 1
ATOM 549 C C . TYR A 1 78 ? -2.881 -10.116 71.576 1.00 37.80 78 TYR A C 1
ATOM 550 O O . TYR A 1 78 ? -3.252 -10.145 70.400 1.00 42.10 78 TYR A O 1
ATOM 559 N N . ALA A 1 79 ? -3.483 -9.371 72.503 1.00 32.42 79 ALA A N 1
ATOM 560 C CA . ALA A 1 79 ? -4.515 -8.405 72.160 1.00 31.26 79 ALA A CA 1
ATOM 561 C C . ALA A 1 79 ? -3.953 -7.106 71.611 1.00 37.61 79 ALA A C 1
ATOM 562 O O . ALA A 1 79 ? -4.726 -6.285 71.107 1.00 36.59 79 ALA A O 1
ATOM 564 N N . TYR A 1 80 ? -2.641 -6.892 71.710 1.00 30.65 80 TYR A N 1
ATOM 565 C CA . TYR A 1 80 ? -2.017 -5.674 71.220 1.00 29.58 80 TYR A CA 1
ATOM 566 C C . TYR A 1 80 ? -1.497 -5.901 69.808 1.00 24.84 80 TYR A C 1
ATOM 567 O O . TYR A 1 80 ? -0.961 -6.964 69.499 1.00 31.31 80 TYR A O 1
ATOM 576 N N . GLU A 1 81 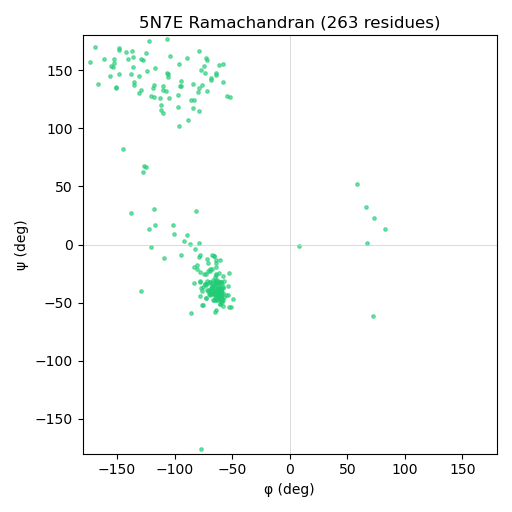? -1.657 -4.877 68.967 1.00 30.38 81 GLU A N 1
ATOM 577 C CA . GLU A 1 81 ? -1.363 -4.992 67.540 1.00 33.65 81 GLU A CA 1
ATOM 578 C C . GLU A 1 81 ? 0.067 -5.463 67.297 1.00 33.86 81 GLU A C 1
ATOM 579 O O . GLU A 1 81 ? 0.313 -6.330 66.448 1.00 33.18 81 GLU A O 1
ATOM 585 N N . TYR A 1 82 ? 1.019 -4.914 68.043 1.00 30.12 82 TYR A N 1
ATOM 586 C CA . TYR A 1 82 ? 2.432 -5.226 67.864 1.00 24.29 82 TYR A CA 1
ATOM 587 C C . TYR A 1 82 ? 3.017 -5.872 69.118 1.00 28.07 82 TYR A C 1
ATOM 588 O O . TYR A 1 82 ? 4.215 -5.732 69.401 1.00 25.86 82 TYR A O 1
ATOM 597 N N . TYR A 1 83 ? 2.167 -6.601 69.848 1.00 26.81 83 TYR A N 1
ATOM 598 C CA . TYR A 1 83 ? 2.467 -7.361 71.063 1.00 23.99 83 TYR A CA 1
ATOM 599 C C . TYR A 1 83 ? 2.713 -6.427 72.240 1.00 24.70 83 TYR A C 1
ATOM 600 O O . TYR A 1 83 ? 1.965 -6.465 73.220 1.00 26.17 83 TYR A O 1
ATOM 609 N N . TRP A 1 84 ? 3.734 -5.577 72.167 1.00 24.66 84 TRP A N 1
ATOM 610 C CA . TRP A 1 84 ? 3.945 -4.621 73.252 1.00 23.66 84 TRP A CA 1
ATOM 611 C C . TRP A 1 84 ? 2.936 -3.488 73.130 1.00 22.86 84 TRP A C 1
ATOM 612 O O . TRP A 1 84 ? 2.679 -2.980 72.034 1.00 26.71 84 TRP A O 1
ATOM 623 N N . GLY A 1 85 ? 2.370 -3.084 74.267 1.00 22.88 85 GLY A N 1
ATOM 624 C CA . GLY A 1 85 ? 1.384 -2.022 74.289 1.00 25.85 85 GLY A CA 1
ATOM 625 C C . GLY A 1 85 ? 1.881 -0.714 73.707 1.00 27.40 85 GLY A C 1
ATOM 626 O O . GLY A 1 85 ? 3.077 -0.419 73.706 1.00 25.55 85 GLY A O 1
ATOM 627 N N . PRO A 1 86 ? 0.959 0.123 73.224 1.00 27.89 86 PRO A N 1
ATOM 628 C CA . PRO A 1 86 ? 1.383 1.367 72.558 1.00 33.39 86 PRO A CA 1
ATOM 629 C C . PRO A 1 86 ? 1.959 2.430 73.489 1.00 33.44 86 PRO A C 1
ATOM 630 O O . PRO A 1 86 ? 2.616 3.361 72.999 1.00 33.84 86 PRO A O 1
ATOM 634 N N . SER A 1 87 ? 1.765 2.332 74.803 1.00 28.03 87 SER A N 1
ATOM 635 C CA . SER A 1 87 ? 2.084 3.429 75.718 1.00 31.18 87 SER A CA 1
ATOM 636 C C . SER A 1 87 ? 2.609 2.896 77.043 1.00 32.95 87 SER A C 1
ATOM 637 O O . SER A 1 87 ? 1.871 2.805 78.031 1.00 34.18 87 SER A O 1
ATOM 640 N N . PRO A 1 88 ? 3.900 2.564 77.112 1.00 28.99 88 PRO A N 1
ATOM 641 C CA . PRO A 1 88 ? 4.479 2.154 78.399 1.00 28.14 88 PRO A CA 1
ATOM 642 C C . PRO A 1 88 ? 4.379 3.277 79.416 1.00 28.93 88 PRO A C 1
ATOM 643 O O . PRO A 1 88 ? 4.318 4.456 79.064 1.00 30.28 88 PRO A O 1
ATOM 647 N N . ILE A 1 89 ? 4.368 2.912 80.697 1.00 25.12 89 ILE A N 1
ATOM 648 C CA . ILE A 1 89 ? 4.138 3.891 81.752 1.00 25.85 89 ILE A CA 1
ATOM 649 C C . ILE A 1 89 ? 5.368 3.956 82.650 1.00 21.16 89 ILE A C 1
ATOM 650 O O . ILE A 1 89 ? 5.968 2.924 82.971 1.00 24.29 89 ILE A O 1
ATOM 655 N N . SER A 1 90 ? 5.767 5.180 83.017 1.00 22.97 90 SER A N 1
ATOM 656 C CA A SER A 1 90 ? 6.997 5.407 83.756 0.30 25.25 90 SER A CA 1
ATOM 657 C CA B SER A 1 90 ? 7.006 5.425 83.746 0.70 25.21 90 SER A CA 1
ATOM 658 C C . SER A 1 90 ? 6.753 6.350 84.926 1.00 26.66 90 SER A C 1
ATOM 659 O O . SER A 1 90 ? 5.914 7.255 84.857 1.00 29.91 90 SER A O 1
ATOM 664 N N . ILE A 1 91 ? 7.509 6.130 86.001 1.00 24.61 91 ILE A N 1
ATOM 665 C CA . ILE A 1 91 ? 7.565 7.054 87.128 1.00 23.97 91 ILE A CA 1
ATOM 666 C C . ILE A 1 91 ? 9.015 7.228 87.552 1.00 27.13 91 ILE A C 1
ATOM 667 O O . ILE A 1 91 ? 9.886 6.409 87.240 1.00 24.36 91 ILE A O 1
ATOM 672 N N . ASN A 1 92 ? 9.266 8.311 88.284 1.00 26.22 92 ASN A N 1
ATOM 673 C CA . ASN A 1 92 ? 10.523 8.524 88.984 1.00 22.82 92 ASN A CA 1
ATOM 674 C C . ASN A 1 92 ? 10.283 8.332 90.473 1.00 26.31 92 ASN A C 1
ATOM 675 O O . ASN A 1 92 ? 9.196 8.620 90.980 1.00 31.68 92 ASN A O 1
ATOM 680 N N . TYR A 1 93 ? 11.292 7.829 91.174 1.00 25.08 93 TYR A N 1
ATOM 681 C CA . TYR A 1 93 ? 11.159 7.629 92.615 1.00 26.60 93 TYR A CA 1
ATOM 682 C C . TYR A 1 93 ? 12.524 7.751 93.263 1.00 29.19 93 TYR A C 1
ATOM 683 O O . TYR A 1 93 ? 13.499 7.185 92.775 1.00 25.22 93 TYR A O 1
ATOM 692 N N . ARG A 1 94 ? 12.588 8.485 94.375 1.00 24.70 94 ARG A N 1
ATOM 693 C CA . ARG A 1 94 ? 13.802 8.585 95.164 1.00 25.58 94 ARG A CA 1
ATOM 694 C C . ARG A 1 94 ? 13.721 7.601 96.325 1.00 34.86 94 ARG A C 1
ATOM 695 O O . ARG A 1 94 ? 12.836 7.709 97.177 1.00 27.67 94 ARG A O 1
ATOM 703 N N . THR A 1 95 ? 14.640 6.648 96.355 1.00 25.18 95 THR A N 1
ATOM 704 C CA . THR A 1 95 ? 14.677 5.661 97.430 1.00 28.13 95 THR A CA 1
ATOM 705 C C . THR A 1 95 ? 15.140 6.295 98.742 1.00 37.20 95 THR A C 1
ATOM 706 O O . THR A 1 95 ? 15.700 7.400 98.734 0.94 32.16 95 THR A O 1
ATOM 710 N N . GLU B 2 6 ? -2.360 3.897 103.194 1.00 63.09 489 GLU B N 1
ATOM 711 C CA . GLU B 2 6 ? -2.119 3.820 104.631 1.00 62.09 489 GLU B CA 1
ATOM 712 C C . GLU B 2 6 ? -3.433 3.896 105.399 1.00 60.29 489 GLU B C 1
ATOM 713 O O . GLU B 2 6 ? -3.565 3.323 106.488 1.00 63.61 489 GLU B O 1
ATOM 719 N N . LEU B 2 7 ? -4.410 4.598 104.817 1.00 53.25 490 LEU B N 1
ATOM 720 C CA . LEU B 2 7 ? -5.714 4.732 105.454 1.00 46.12 490 LEU B CA 1
ATOM 721 C C . LEU B 2 7 ? -6.581 3.492 105.290 1.00 45.06 490 LEU B C 1
ATOM 722 O O . LEU B 2 7 ? -7.490 3.280 106.098 1.00 55.42 490 LEU B O 1
ATOM 727 N N . ASP B 2 8 ? -6.329 2.672 104.271 1.00 37.78 491 ASP B N 1
ATOM 728 C CA . ASP B 2 8 ? -7.011 1.394 104.112 1.00 31.12 491 ASP B CA 1
ATOM 729 C C . ASP B 2 8 ? -6.217 0.345 104.881 1.00 36.86 491 ASP B C 1
ATOM 730 O O . ASP B 2 8 ? -5.137 -0.063 104.443 1.00 31.30 491 ASP B O 1
ATOM 735 N N . LEU B 2 9 ? -6.757 -0.102 106.021 1.00 32.96 492 LEU B N 1
ATOM 736 C CA . LEU B 2 9 ? -6.010 -1.041 106.851 1.00 27.52 492 LEU B CA 1
ATOM 737 C C . LEU B 2 9 ? -5.849 -2.403 106.192 1.00 27.43 492 LEU B C 1
ATOM 738 O O . LEU B 2 9 ? -4.933 -3.151 106.559 1.00 24.55 492 LEU B O 1
ATOM 743 N N . GLU B 2 10 ? -6.702 -2.756 105.228 1.00 25.98 493 GLU B N 1
ATOM 744 C CA . GLU B 2 10 ? -6.503 -4.029 104.545 1.00 29.91 493 GLU B CA 1
ATOM 745 C C . GLU B 2 10 ? -5.299 -3.957 103.610 1.00 30.54 493 GLU B C 1
ATOM 746 O O . GLU B 2 10 ? -4.433 -4.843 103.621 1.00 28.85 493 GLU B O 1
ATOM 752 N N . LYS B 2 11 ? -5.202 -2.883 102.820 1.00 30.17 494 LYS B N 1
ATOM 753 C CA . LYS B 2 11 ? -3.981 -2.651 102.054 1.00 30.51 494 LYS B CA 1
ATOM 754 C C . LYS B 2 11 ? -2.773 -2.503 102.970 1.00 30.01 494 LYS B C 1
ATOM 755 O O . LYS B 2 11 ? -1.681 -2.997 102.659 1.00 28.77 494 LYS B O 1
ATOM 761 N N . GLY B 2 12 ? -2.939 -1.799 104.087 1.00 24.51 495 GLY B N 1
ATOM 762 C CA . GLY B 2 12 ? -1.823 -1.622 105.000 1.00 26.45 495 GLY B CA 1
ATOM 763 C C . GLY B 2 12 ? -1.303 -2.946 105.525 1.00 22.68 495 GLY B C 1
ATOM 764 O O . GLY B 2 12 ? -0.096 -3.127 105.699 1.00 22.70 495 GLY B O 1
ATOM 765 N N . LEU B 2 13 ? -2.205 -3.889 105.785 1.00 24.34 496 LEU B N 1
ATOM 766 C CA . LEU B 2 13 ? -1.771 -5.214 106.219 1.00 26.49 496 LEU B CA 1
ATOM 767 C C . LEU B 2 13 ? -0.874 -5.857 105.172 1.00 27.07 496 LEU B C 1
ATOM 768 O O . LEU B 2 13 ? 0.172 -6.424 105.500 1.00 22.70 496 LEU B O 1
ATOM 773 N N . GLU B 2 14 ? -1.264 -5.758 103.895 1.00 22.76 497 GLU B N 1
ATOM 774 C CA A GLU B 2 14 ? -0.445 -6.315 102.825 0.56 23.77 497 GLU B CA 1
ATOM 775 C CA B GLU B 2 14 ? -0.446 -6.312 102.819 0.44 23.83 497 GLU B CA 1
ATOM 776 C C . GLU B 2 14 ? 0.892 -5.595 102.703 1.00 22.74 497 GLU B C 1
ATOM 777 O O . GLU B 2 14 ? 1.923 -6.235 102.446 1.00 23.58 497 GLU B O 1
ATOM 788 N N . MET B 2 15 ? 0.891 -4.264 102.840 1.00 23.25 498 MET B N 1
ATOM 789 C CA . MET B 2 15 ? 2.137 -3.504 102.750 1.00 23.63 498 MET B CA 1
ATOM 790 C C . MET B 2 15 ? 3.057 -3.835 103.910 1.00 23.56 498 MET B C 1
ATOM 791 O O . MET B 2 15 ? 4.279 -3.925 103.747 1.00 21.53 498 MET B O 1
ATOM 796 N N . ARG B 2 16 ? 2.484 -3.998 105.103 1.00 21.85 499 ARG B N 1
ATOM 797 C CA . ARG B 2 16 ? 3.299 -4.361 106.252 1.00 18.95 499 ARG B CA 1
ATOM 798 C C . ARG B 2 16 ? 3.948 -5.725 106.048 1.00 19.37 499 ARG B C 1
ATOM 799 O O . ARG B 2 16 ? 5.141 -5.897 106.322 1.00 20.89 499 ARG B O 1
ATOM 807 N N . LYS B 2 17 ? 3.201 -6.688 105.489 1.00 20.36 500 LYS B N 1
ATOM 808 C CA . LYS B 2 17 ? 3.797 -7.989 105.196 1.00 21.56 500 LYS B CA 1
ATOM 809 C C . LYS B 2 17 ? 4.936 -7.856 104.199 1.00 23.97 500 LYS B C 1
ATOM 810 O O . LYS B 2 17 ? 5.969 -8.515 104.333 1.00 20.88 500 LYS B O 1
ATOM 816 N N . TRP B 2 18 ? 4.770 -6.996 103.188 1.00 20.51 501 TRP B N 1
ATOM 817 C CA . TRP B 2 18 ? 5.830 -6.830 102.206 1.00 20.74 501 TRP B CA 1
ATOM 818 C C . TRP B 2 18 ? 7.088 -6.246 102.838 1.00 20.26 501 TRP B C 1
ATOM 819 O O . TRP B 2 18 ? 8.202 -6.723 102.583 1.00 21.11 501 TRP B O 1
ATOM 830 N N . VAL B 2 19 ? 6.935 -5.237 103.701 1.00 18.67 502 VAL B N 1
ATOM 831 C CA . VAL B 2 19 ? 8.116 -4.673 104.338 1.00 17.25 502 VAL B CA 1
ATOM 832 C C . VAL B 2 19 ? 8.789 -5.727 105.206 1.00 19.02 502 VAL B C 1
ATOM 833 O O . VAL B 2 19 ? 10.018 -5.854 105.221 1.00 18.39 502 VAL B O 1
ATOM 837 N N . LEU B 2 20 ? 7.995 -6.484 105.956 1.00 18.43 503 LEU B N 1
ATOM 838 C CA . LEU B 2 20 ? 8.589 -7.518 106.794 1.00 19.11 503 LEU B CA 1
ATOM 839 C C . LEU B 2 20 ? 9.287 -8.577 105.952 1.00 19.03 503 LEU B C 1
ATOM 840 O O . LEU B 2 20 ? 10.363 -9.058 106.320 1.00 18.74 503 LEU B O 1
ATOM 845 N N . SER B 2 21 ? 8.702 -8.939 104.811 1.00 18.37 504 SER B N 1
ATOM 846 C CA . SER B 2 21 ? 9.369 -9.865 103.899 1.00 23.40 504 SER B CA 1
ATOM 847 C C . SER B 2 21 ? 10.692 -9.295 103.410 1.00 22.93 504 SER B C 1
ATOM 848 O O . SER B 2 21 ? 11.684 -10.026 103.299 1.00 21.22 504 SER B O 1
ATOM 851 N N . GLY B 2 22 ? 10.736 -7.985 103.139 1.00 20.92 505 GLY B N 1
ATOM 852 C CA . GLY B 2 22 ? 11.987 -7.365 102.732 1.00 21.39 505 GLY B CA 1
ATOM 853 C C . GLY B 2 22 ? 13.014 -7.333 103.842 1.00 22.75 505 GLY B C 1
ATOM 854 O O . GLY B 2 22 ? 14.216 -7.503 103.604 1.00 23.15 505 GLY B O 1
ATOM 855 N N . ILE B 2 23 ? 12.557 -7.141 105.079 1.00 22.40 506 ILE B N 1
ATOM 856 C CA . ILE B 2 23 ? 13.464 -7.206 106.213 1.00 18.02 506 ILE B CA 1
ATOM 857 C C . ILE B 2 23 ? 14.046 -8.609 106.362 1.00 22.47 506 ILE B C 1
ATOM 858 O O . ILE B 2 23 ? 15.248 -8.768 106.588 1.00 22.35 506 ILE B O 1
ATOM 863 N N . LEU B 2 24 ? 13.207 -9.643 106.204 1.00 23.92 507 LEU B N 1
ATOM 864 C CA . LEU B 2 24 ? 13.697 -11.021 106.237 1.00 23.75 507 LEU B CA 1
ATOM 865 C C . LEU B 2 24 ? 14.768 -11.244 105.178 1.00 29.77 507 LEU B C 1
ATOM 866 O O . LEU B 2 24 ? 15.833 -11.802 105.464 1.00 23.31 507 LEU B O 1
ATOM 871 N N . ALA B 2 25 ? 14.505 -10.811 103.944 1.00 24.86 508 ALA B N 1
ATOM 872 C CA . ALA B 2 25 ? 15.491 -11.008 102.884 1.00 25.19 508 ALA B CA 1
ATOM 873 C C . ALA B 2 25 ? 16.789 -10.270 103.197 1.00 25.66 508 ALA B C 1
ATOM 874 O O . ALA B 2 25 ? 17.888 -10.785 102.957 1.00 29.59 508 ALA B O 1
ATOM 876 N N . SER B 2 26 ? 16.679 -9.062 103.742 1.00 24.47 509 SER B N 1
ATOM 877 C CA . SER B 2 26 ? 17.859 -8.287 104.096 1.00 24.18 509 SER B CA 1
ATOM 878 C C . SER B 2 26 ? 18.628 -8.938 105.245 1.00 25.75 509 SER B C 1
ATOM 879 O O . SER B 2 26 ? 19.865 -8.904 105.278 1.00 27.98 509 SER B O 1
ATOM 882 N N . GLU B 2 27 ? 17.918 -9.538 106.193 1.00 24.04 510 GLU B N 1
ATOM 883 C CA . GLU B 2 27 ? 18.600 -10.235 107.280 1.00 27.54 510 GLU B CA 1
ATOM 884 C C . GLU B 2 27 ? 19.317 -11.484 106.766 1.00 24.35 510 GLU B C 1
ATOM 885 O O . GLU B 2 27 ? 20.433 -11.796 107.202 1.00 28.17 510 GLU B O 1
ATOM 891 N N . GLU B 2 28 ? 18.684 -12.213 105.842 1.00 24.92 511 GLU B N 1
ATOM 892 C CA A GLU B 2 28 ? 19.337 -13.359 105.210 0.67 26.58 511 GLU B CA 1
ATOM 893 C CA B GLU B 2 28 ? 19.343 -13.362 105.228 0.33 26.64 511 GLU B CA 1
ATOM 894 C C . GLU B 2 28 ? 20.668 -12.951 104.600 1.00 26.02 511 GLU B C 1
ATOM 895 O O . GLU B 2 28 ? 21.702 -13.585 104.833 1.00 28.67 511 GLU B O 1
ATOM 906 N N . THR B 2 29 ? 20.654 -11.885 103.802 1.00 27.22 512 THR B N 1
ATOM 907 C CA . THR B 2 29 ? 21.890 -11.395 103.205 1.00 28.78 512 THR B CA 1
ATOM 908 C C . THR B 2 29 ? 22.903 -11.001 104.276 1.00 29.40 512 THR B C 1
ATOM 909 O O . THR B 2 29 ? 24.090 -11.332 104.180 1.00 29.76 512 THR B O 1
ATOM 913 N N . TYR B 2 30 ? 22.449 -10.319 105.325 1.00 27.80 513 TYR B N 1
ATOM 914 C CA . TYR B 2 30 ? 23.361 -9.869 106.367 1.00 26.17 513 TYR B CA 1
ATOM 915 C C . TYR B 2 30 ? 23.951 -11.044 107.132 1.00 28.05 513 TYR B C 1
ATOM 916 O O . TYR B 2 30 ? 25.154 -11.065 107.417 1.00 29.23 513 TYR B O 1
ATOM 925 N N . LEU B 2 31 ? 23.121 -12.039 107.453 1.00 27.27 514 LEU B N 1
ATOM 926 C CA . LEU B 2 31 ? 23.616 -13.224 108.139 1.00 27.19 514 LEU B CA 1
ATOM 927 C C . LEU B 2 31 ? 24.650 -13.966 107.299 1.00 27.33 514 LEU B C 1
ATOM 928 O O . LEU B 2 31 ? 25.609 -14.530 107.848 1.00 28.65 514 LEU B O 1
ATOM 933 N N A SER B 2 32 ? 24.483 -13.975 105.974 0.54 28.28 515 SER B N 1
ATOM 934 N N B SER B 2 32 ? 24.483 -13.974 105.973 0.46 28.29 515 SER B N 1
ATOM 935 C CA A SER B 2 32 ? 25.479 -14.619 105.119 0.54 29.48 515 SER B CA 1
ATOM 936 C CA B SER B 2 32 ? 25.474 -14.617 105.111 0.46 29.50 515 SER B CA 1
ATOM 937 C C A SER B 2 32 ? 26.812 -13.886 105.182 0.54 32.51 515 SER B C 1
ATOM 938 C C B SER B 2 32 ? 26.810 -13.885 105.163 0.46 32.50 515 SER B C 1
ATOM 939 O O A SER B 2 32 ? 27.874 -14.520 105.207 0.54 31.36 515 SER B O 1
ATOM 940 O O B SER B 2 32 ? 27.871 -14.520 105.160 0.46 31.37 515 SER B O 1
ATOM 945 N N . HIS B 2 33 ? 26.776 -12.550 105.208 1.00 32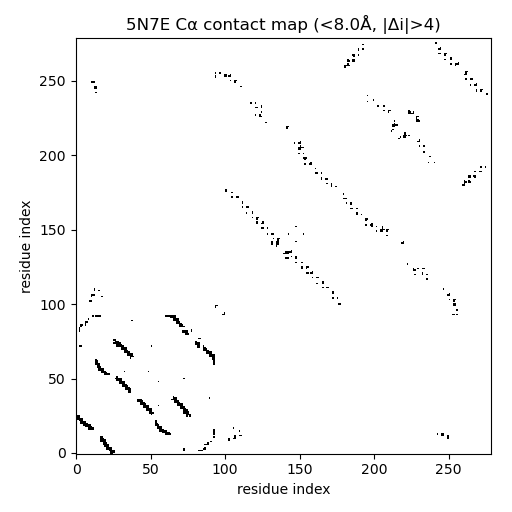.44 516 HIS B N 1
ATOM 946 C CA . HIS B 2 33 ? 28.008 -11.781 105.331 1.00 34.73 516 HIS B CA 1
ATOM 947 C C . HIS B 2 33 ? 28.661 -11.996 106.686 1.00 35.85 516 HIS B C 1
ATOM 948 O O . HIS B 2 33 ? 29.890 -12.090 106.782 1.00 33.40 516 HIS B O 1
ATOM 955 N N . LEU B 2 34 ? 27.861 -12.081 107.751 1.00 30.70 517 LEU B N 1
ATOM 956 C CA . LEU B 2 34 ? 28.439 -12.378 109.056 1.00 31.41 517 LEU B CA 1
ATOM 957 C C . LEU B 2 34 ? 29.066 -13.764 109.071 1.00 33.75 517 LEU B C 1
ATOM 958 O O . LEU B 2 34 ? 30.160 -13.951 109.616 1.00 32.00 517 LEU B O 1
ATOM 963 N N . GLU B 2 35 ? 28.391 -14.754 108.474 1.00 29.86 518 GLU B N 1
ATOM 964 C CA A GLU B 2 35 ? 28.967 -16.090 108.414 0.48 32.72 518 GLU B CA 1
ATOM 965 C CA B GLU B 2 35 ? 28.962 -16.094 108.405 0.52 32.71 518 GLU B CA 1
ATOM 966 C C . GLU B 2 35 ? 30.282 -16.080 107.647 1.00 31.83 518 GLU B C 1
ATOM 967 O O . GLU B 2 35 ? 31.240 -16.754 108.043 1.00 35.02 518 GLU B O 1
ATOM 978 N N . ALA B 2 36 ? 30.343 -15.314 106.556 1.00 32.59 519 ALA B N 1
ATOM 979 C CA . ALA B 2 36 ? 31.575 -15.212 105.777 1.00 33.52 519 ALA B CA 1
ATOM 980 C C . ALA B 2 36 ? 32.735 -14.717 106.636 1.00 39.86 519 ALA B C 1
ATOM 981 O O . ALA B 2 36 ? 33.857 -15.225 106.527 1.00 36.89 519 ALA B O 1
ATOM 983 N N . LEU B 2 37 ? 32.482 -13.730 107.501 1.00 35.15 520 LEU B N 1
ATOM 984 C CA . LEU B 2 37 ? 33.509 -13.288 108.440 1.00 36.67 520 LEU B CA 1
ATOM 985 C C . LEU B 2 37 ? 33.842 -14.368 109.462 1.00 37.85 520 LEU B C 1
ATOM 986 O O . LEU B 2 37 ? 35.008 -14.531 109.838 1.00 41.72 520 LEU B O 1
ATOM 991 N N . LEU B 2 38 ? 32.837 -15.116 109.929 1.00 32.67 521 LEU B N 1
ATOM 992 C CA . LEU B 2 38 ? 33.055 -16.059 111.023 1.00 32.38 521 LEU B CA 1
ATOM 993 C C . LEU B 2 38 ? 33.860 -17.278 110.600 1.00 38.76 521 LEU B C 1
ATOM 994 O O . LEU B 2 38 ? 34.578 -17.857 111.424 1.00 42.50 521 LEU B O 1
ATOM 999 N N . LEU B 2 39 ? 33.728 -17.703 109.348 1.00 35.64 522 LEU B N 1
ATOM 1000 C CA . LEU B 2 39 ? 34.295 -18.985 108.942 1.00 33.82 522 LEU B CA 1
ATOM 1001 C C . LEU B 2 39 ? 35.811 -19.051 109.079 1.00 39.95 522 LEU B C 1
ATOM 1002 O O . LEU B 2 39 ? 36.312 -20.104 109.508 1.00 38.29 522 LEU B O 1
ATOM 1007 N N . PRO B 2 40 ? 36.588 -18.020 108.732 1.00 37.49 523 PRO B N 1
ATOM 1008 C CA . PRO B 2 40 ? 38.045 -18.114 108.928 1.00 38.80 523 PRO B CA 1
ATOM 1009 C C . PRO B 2 40 ? 38.487 -18.052 110.383 1.00 43.76 523 PRO B C 1
ATOM 1010 O O . PRO B 2 40 ? 39.657 -18.350 110.660 1.00 43.32 523 PRO B O 1
ATOM 1014 N N . MET B 2 41 ? 37.611 -17.679 111.320 1.00 40.19 524 MET B N 1
ATOM 1015 C CA . MET B 2 41 ? 38.026 -17.641 112.720 1.00 38.17 524 MET B CA 1
ATOM 1016 C C . MET B 2 41 ? 38.421 -19.019 113.233 1.00 41.97 524 MET B C 1
ATOM 1017 O O . MET B 2 41 ? 39.304 -19.130 114.092 1.00 42.52 524 MET B O 1
ATOM 1022 N N . LYS B 2 42 ? 37.779 -20.079 112.735 1.00 39.66 525 LYS B N 1
ATOM 1023 C CA . LYS B 2 42 ? 38.079 -21.418 113.237 1.00 40.84 525 LYS B CA 1
ATOM 1024 C C . LYS B 2 42 ? 39.514 -21.830 112.927 1.00 41.82 525 LYS B C 1
ATOM 1025 O O . LYS B 2 42 ? 40.267 -22.137 113.869 1.00 46.42 525 LYS B O 1
ATOM 1031 N N . PRO B 2 43 ? 39.972 -21.836 111.668 1.00 44.19 526 PRO B N 1
ATOM 1032 C CA . PRO B 2 43 ? 41.376 -22.213 111.442 1.00 43.35 526 PRO B CA 1
ATOM 1033 C C . PRO B 2 43 ? 42.354 -21.201 112.014 1.00 51.79 526 PRO B C 1
ATOM 1034 O O . PRO B 2 43 ? 43.437 -21.588 112.477 1.00 44.83 526 PRO B O 1
ATOM 1038 N N . LEU B 2 44 ? 42.002 -19.912 112.005 1.00 43.32 527 LEU B N 1
ATOM 1039 C CA . LEU B 2 44 ? 42.877 -18.907 112.599 1.00 47.12 527 LEU B CA 1
ATOM 1040 C C . LEU B 2 44 ? 43.093 -19.178 114.084 1.00 49.42 527 LEU B C 1
ATOM 1041 O O . LEU B 2 44 ? 44.231 -19.170 114.567 1.00 50.39 527 LEU B O 1
ATOM 1046 N N . LYS B 2 45 ? 42.011 -19.438 114.824 1.00 42.54 528 LYS B N 1
ATOM 1047 C CA . LYS B 2 45 ? 42.157 -19.760 116.241 1.00 43.03 528 LYS B CA 1
ATOM 1048 C C . LYS B 2 45 ? 42.875 -21.089 116.448 1.00 52.40 528 LYS B C 1
ATOM 1049 O O . LYS B 2 45 ? 43.553 -21.271 117.465 1.00 55.30 528 LYS B O 1
ATOM 1055 N N . ALA B 2 46 ? 42.731 -22.030 115.512 1.00 47.74 529 ALA B N 1
ATOM 1056 C CA . ALA B 2 46 ? 43.472 -23.284 115.608 1.00 50.61 529 ALA B CA 1
ATOM 1057 C C . ALA B 2 46 ? 44.968 -23.045 115.456 1.00 50.90 529 ALA B C 1
ATOM 1058 O O . ALA B 2 46 ? 45.772 -23.540 116.254 1.00 53.26 529 ALA B O 1
ATOM 1060 N N . ALA B 2 47 ? 45.358 -22.282 114.434 1.00 50.45 530 ALA B N 1
ATOM 1061 C CA . ALA B 2 47 ? 46.775 -22.057 114.173 1.00 43.56 530 ALA B CA 1
ATOM 1062 C C . ALA B 2 47 ? 47.401 -21.130 115.203 1.00 54.76 530 ALA B C 1
ATOM 1063 O O . ALA B 2 47 ? 48.612 -21.203 115.438 1.00 53.95 530 ALA B O 1
ATOM 1065 N N . ALA B 2 48 ? 46.602 -20.264 115.830 1.00 53.45 531 ALA B N 1
ATOM 1066 C CA . ALA B 2 48 ? 47.157 -19.281 116.757 1.00 54.29 531 ALA B CA 1
ATOM 1067 C C . ALA B 2 48 ? 47.849 -19.953 117.935 1.00 60.77 531 ALA B C 1
ATOM 1068 O O . ALA B 2 48 ? 48.871 -19.461 118.427 1.00 66.85 531 ALA B O 1
ATOM 1070 N N . THR B 2 49 ? 47.315 -21.079 118.396 1.00 61.26 532 THR B N 1
ATOM 1071 C CA . THR B 2 49 ? 47.859 -21.771 119.555 1.00 64.10 532 THR B CA 1
ATOM 1072 C C . THR B 2 49 ? 48.938 -22.783 119.192 1.00 56.73 532 THR B C 1
ATOM 1073 O O . THR B 2 49 ? 49.373 -23.542 120.063 1.00 61.16 532 THR B O 1
ATOM 1077 N N . THR B 2 50 ? 49.376 -22.815 117.940 1.00 57.82 533 THR B N 1
ATOM 1078 C CA . THR B 2 50 ? 50.477 -23.664 117.517 1.00 58.52 533 THR B CA 1
ATOM 1079 C C . THR B 2 50 ? 51.714 -22.809 117.271 1.00 61.30 533 THR B C 1
ATOM 1080 O O . THR B 2 50 ? 51.686 -21.579 117.376 1.00 61.33 533 THR B O 1
ATOM 1084 N N . SER B 2 51 ? 52.812 -23.479 116.937 1.00 63.31 534 SER B N 1
ATOM 1085 C CA . SER B 2 51 ? 54.063 -22.796 116.647 1.00 62.35 534 SER B CA 1
ATOM 1086 C C . SER B 2 51 ? 54.093 -22.191 115.252 1.00 63.17 534 SER B C 1
ATOM 1087 O O . SER B 2 51 ? 55.111 -21.601 114.876 1.00 61.98 534 SER B O 1
ATOM 1090 N N . GLN B 2 52 ? 53.019 -22.321 114.475 1.00 57.11 535 GLN B N 1
ATOM 1091 C CA . GLN B 2 52 ? 52.923 -21.694 113.155 1.00 53.08 535 GLN B CA 1
ATOM 1092 C C . GLN B 2 52 ? 51.640 -20.876 113.045 1.00 58.34 535 GLN B C 1
ATOM 1093 O O . GLN B 2 52 ? 50.783 -21.146 112.198 1.00 47.05 535 GLN B O 1
ATOM 1099 N N . PRO B 2 53 ? 51.488 -19.847 113.875 1.00 57.00 536 PRO B N 1
ATOM 1100 C CA . PRO B 2 53 ? 50.263 -19.047 113.819 1.00 51.49 536 PRO B CA 1
ATOM 1101 C C . PRO B 2 53 ? 50.246 -18.163 112.587 1.00 54.89 536 PRO B C 1
ATOM 1102 O O . PRO B 2 53 ? 51.286 -17.711 112.103 1.00 48.05 536 PRO B O 1
ATOM 1106 N N . VAL B 2 54 ? 49.042 -17.933 112.065 1.00 50.42 537 VAL B N 1
ATOM 1107 C CA . VAL B 2 54 ? 48.866 -16.989 110.968 1.00 45.79 537 VAL B CA 1
ATOM 1108 C C . VAL B 2 54 ? 48.702 -15.609 111.587 1.00 48.48 537 VAL B C 1
ATOM 1109 O O . VAL B 2 54 ? 49.490 -14.696 111.316 1.00 47.20 537 VAL B O 1
ATOM 1113 N N . LEU B 2 55 ? 47.683 -15.456 112.431 1.00 49.28 538 LEU B N 1
ATOM 1114 C CA . LEU B 2 55 ? 47.514 -14.279 113.266 1.00 46.95 538 LEU B CA 1
ATOM 1115 C C . LEU B 2 55 ? 47.592 -14.689 114.728 1.00 43.64 538 LEU B C 1
ATOM 1116 O O . LEU B 2 55 ? 47.251 -15.819 115.093 1.00 50.14 538 LEU B O 1
ATOM 1121 N N . THR B 2 56 ? 48.037 -13.761 115.569 1.00 44.88 539 THR B N 1
ATOM 1122 C CA . THR B 2 56 ? 48.015 -14.013 116.999 1.00 50.40 539 THR B CA 1
ATOM 1123 C C . THR B 2 56 ? 46.580 -13.950 117.512 1.00 50.31 539 THR B C 1
ATOM 1124 O O . THR B 2 56 ? 45.686 -13.394 116.862 1.00 46.44 539 THR B O 1
ATOM 1128 N N . SER B 2 57 ? 46.357 -14.542 118.688 1.00 49.21 540 SER B N 1
ATOM 1129 C CA . SER B 2 57 ? 45.024 -14.498 119.280 1.00 51.99 540 SER B CA 1
ATOM 1130 C C . SER B 2 57 ? 44.568 -13.061 119.483 1.00 54.68 540 SER B C 1
ATOM 1131 O O . SER B 2 57 ? 43.390 -12.742 119.284 1.00 52.87 540 SER B O 1
ATOM 1134 N N . GLN B 2 58 ? 45.495 -12.174 119.855 1.00 51.55 541 GLN B N 1
ATOM 1135 C CA . GLN B 2 58 ? 45.141 -10.775 120.061 1.00 52.89 541 GLN B CA 1
ATOM 1136 C C . GLN B 2 58 ? 44.667 -10.134 118.768 1.00 48.71 541 GLN B C 1
ATOM 1137 O O . GLN B 2 58 ? 43.696 -9.368 118.768 1.00 41.93 541 GLN B O 1
ATOM 1143 N N . GLN B 2 59 ? 45.350 -10.419 117.657 1.00 44.27 542 GLN B N 1
ATOM 1144 C CA . GLN B 2 59 ? 44.933 -9.855 116.377 1.00 44.19 542 GLN B CA 1
ATOM 1145 C C . GLN B 2 59 ? 43.584 -10.413 115.948 1.00 41.61 542 GLN B C 1
ATOM 1146 O O . GLN B 2 59 ? 42.753 -9.681 115.396 1.00 42.01 542 GLN B O 1
ATOM 1152 N N . ILE B 2 60 ? 43.354 -11.705 116.194 1.00 46.46 543 ILE B N 1
ATOM 1153 C CA . ILE B 2 60 ? 42.058 -12.310 115.895 1.00 41.80 543 ILE B CA 1
ATOM 1154 C C . ILE B 2 60 ? 40.959 -11.616 116.687 1.00 39.74 543 ILE B C 1
ATOM 1155 O O . ILE B 2 60 ? 39.938 -11.194 116.129 1.00 40.33 543 ILE B O 1
ATOM 1160 N N . GLU B 2 61 ? 41.155 -11.482 118.003 1.00 38.90 544 GLU B N 1
ATOM 1161 C CA . GLU B 2 61 ? 40.145 -10.847 118.842 1.00 46.39 544 GLU B CA 1
ATOM 1162 C C . GLU B 2 61 ? 39.887 -9.404 118.430 1.00 46.38 544 GLU B C 1
ATOM 1163 O O . GLU B 2 61 ? 38.754 -8.923 118.540 1.00 43.55 544 GLU B O 1
ATOM 1169 N N . THR B 2 62 ? 40.913 -8.703 117.946 1.00 40.21 545 THR B N 1
ATOM 1170 C CA . THR B 2 62 ? 40.729 -7.315 117.538 1.00 39.69 545 THR B CA 1
ATOM 1171 C C . THR B 2 62 ? 39.935 -7.219 116.241 1.00 38.13 545 THR B C 1
ATOM 1172 O O . THR B 2 62 ? 39.007 -6.410 116.126 1.00 41.38 545 THR B O 1
ATOM 1176 N N . ILE B 2 63 ? 40.292 -8.032 115.247 1.00 32.93 546 ILE B N 1
ATOM 1177 C CA . ILE B 2 63 ? 39.663 -7.927 113.935 1.00 34.20 546 ILE B CA 1
ATOM 1178 C C . ILE B 2 63 ? 38.216 -8.395 113.992 1.00 31.43 546 ILE B C 1
ATOM 1179 O O . ILE B 2 63 ? 37.326 -7.765 113.409 1.00 33.59 546 ILE B O 1
ATOM 1184 N N . PHE B 2 64 ? 37.962 -9.497 114.697 1.00 34.00 547 PHE B N 1
ATOM 1185 C CA . PHE B 2 64 ? 36.680 -10.188 114.679 1.00 36.06 547 PHE B CA 1
ATOM 1186 C C . PHE B 2 64 ? 35.831 -9.881 115.909 1.00 36.24 547 PHE B C 1
ATOM 1187 O O . PHE B 2 64 ? 34.868 -10.609 116.194 1.00 36.43 547 PHE B O 1
ATOM 1195 N N . PHE B 2 65 ? 36.174 -8.817 116.634 1.00 32.37 548 PHE B N 1
ATOM 1196 C CA . PHE B 2 65 ? 35.453 -8.406 117.827 1.00 34.28 548 PHE B CA 1
ATOM 1197 C C . PHE B 2 65 ? 33.956 -8.290 117.549 1.00 31.49 548 PHE B C 1
ATOM 1198 O O . PHE B 2 65 ? 33.542 -7.637 116.586 1.00 30.38 548 PHE B O 1
ATOM 1206 N N . LYS B 2 66 ? 33.162 -8.962 118.381 1.00 33.96 549 LYS B N 1
ATOM 1207 C CA . LYS B 2 66 ? 31.700 -8.931 118.424 1.00 30.52 549 LYS B CA 1
ATOM 1208 C C . LYS B 2 66 ? 31.018 -9.536 117.195 1.00 37.95 549 LYS B C 1
ATOM 1209 O O . LYS B 2 66 ? 29.777 -9.536 117.134 1.00 30.48 549 LYS B O 1
ATOM 1215 N N . VAL B 2 67 ? 31.759 -10.062 116.218 1.00 32.98 550 VAL B N 1
ATOM 1216 C CA . VAL B 2 67 ? 31.109 -10.684 115.061 1.00 30.70 550 VAL B CA 1
ATOM 1217 C C . VAL B 2 67 ? 30.257 -11.883 115.476 1.00 35.61 550 VAL B C 1
ATOM 1218 O O . VAL B 2 67 ? 29.103 -11.974 115.029 1.00 28.96 550 VAL B O 1
ATOM 1222 N N . PRO B 2 68 ? 30.728 -12.798 116.335 1.00 31.43 551 PRO B N 1
ATOM 1223 C CA . PRO B 2 68 ? 29.827 -13.879 116.781 1.00 32.28 551 PRO B CA 1
ATOM 1224 C C . PRO B 2 68 ? 28.582 -13.360 117.483 1.00 27.04 551 PRO B C 1
ATOM 1225 O O . PRO B 2 68 ? 27.487 -13.916 117.309 1.00 30.90 551 PRO B O 1
ATOM 1229 N N . GLU B 2 69 ? 28.740 -12.312 118.293 1.00 31.04 552 GLU B N 1
ATOM 1230 C CA . GLU B 2 69 ? 27.613 -11.757 119.035 1.00 35.31 552 GLU B CA 1
ATOM 1231 C C . GLU B 2 69 ? 26.596 -11.120 118.098 1.00 32.06 552 GLU B C 1
ATOM 1232 O O . GLU B 2 69 ? 25.381 -11.264 118.295 1.00 32.80 552 GLU B O 1
ATOM 1238 N N . LEU B 2 70 ? 27.071 -10.398 117.083 1.00 25.83 553 LEU B N 1
ATOM 1239 C CA . LEU B 2 70 ? 26.162 -9.855 116.074 1.00 24.96 553 LEU B CA 1
ATOM 1240 C C . LEU B 2 70 ? 25.394 -10.971 115.387 1.00 28.27 553 LEU B C 1
ATOM 1241 O O . LEU B 2 70 ? 24.177 -10.865 115.178 1.00 26.93 553 LEU B O 1
ATOM 1246 N N . TYR B 2 71 ? 26.090 -12.054 115.031 1.00 28.58 554 TYR B N 1
ATOM 1247 C CA . TYR B 2 71 ? 25.426 -13.165 114.369 1.00 28.41 554 TYR B CA 1
ATOM 1248 C C . TYR B 2 71 ? 24.321 -13.736 115.253 1.00 26.84 554 TYR B C 1
ATOM 1249 O O . TYR B 2 71 ? 23.204 -13.990 114.780 1.00 26.61 554 TYR B O 1
ATOM 1258 N N . GLU B 2 72 ? 24.597 -13.895 116.549 1.00 27.34 555 GLU B N 1
ATOM 1259 C CA . GLU B 2 72 ? 23.611 -14.478 117.449 1.00 25.33 555 GLU B CA 1
ATOM 1260 C C . GLU B 2 72 ? 22.357 -13.611 117.554 1.00 25.35 555 GLU B C 1
ATOM 1261 O O . GLU B 2 72 ? 21.233 -14.130 117.510 1.00 25.76 555 GLU B O 1
ATOM 1267 N N . ILE B 2 73 ? 22.518 -12.293 117.726 1.00 25.63 556 ILE B N 1
ATOM 1268 C CA . ILE B 2 73 ? 21.307 -11.491 117.919 1.00 24.14 556 ILE B CA 1
ATOM 1269 C C . ILE B 2 73 ? 20.524 -11.399 116.625 1.00 21.98 556 ILE B C 1
ATOM 1270 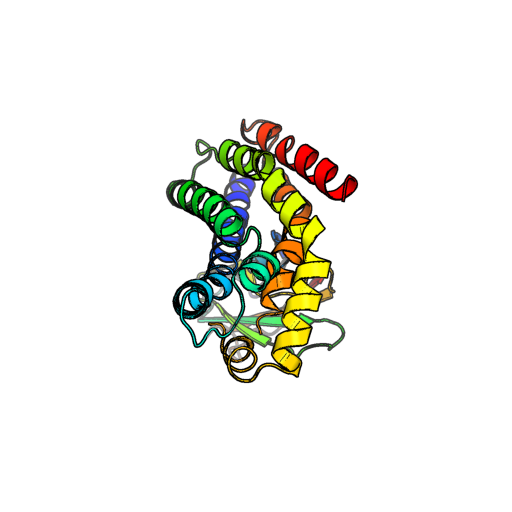O O . ILE B 2 73 ? 19.290 -11.362 116.650 1.00 23.21 556 ILE B O 1
ATOM 1275 N N . HIS B 2 74 ? 21.196 -11.387 115.471 1.00 24.77 557 HIS B N 1
ATOM 1276 C CA . HIS B 2 74 ? 20.415 -11.320 114.242 1.00 24.22 557 HIS B CA 1
ATOM 1277 C C . HIS B 2 74 ? 19.824 -12.667 113.875 1.00 27.02 557 HIS B C 1
ATOM 1278 O O . HIS B 2 74 ? 18.733 -12.715 113.301 1.00 22.61 557 HIS B O 1
ATOM 1285 N N . LYS B 2 75 ? 20.504 -13.766 114.219 1.00 24.32 558 LYS B N 1
ATOM 1286 C CA . LYS B 2 75 ? 19.887 -15.076 114.044 1.00 29.06 558 LYS B CA 1
ATOM 1287 C C . LYS B 2 75 ? 18.630 -15.205 114.900 1.00 24.06 558 LYS B C 1
ATOM 1288 O O . LYS B 2 75 ? 17.597 -15.699 114.427 1.00 24.38 558 LYS B O 1
ATOM 1294 N N . GLU B 2 76 ? 18.684 -14.726 116.150 1.00 23.48 559 GLU B N 1
ATOM 1295 C CA . GLU B 2 76 ? 17.500 -14.733 117.007 1.00 26.85 559 GLU B CA 1
ATOM 1296 C C . GLU B 2 76 ? 16.364 -13.930 116.388 1.00 21.77 559 GLU B C 1
ATOM 1297 O O . GLU B 2 76 ? 15.208 -14.364 116.390 1.00 22.06 559 GLU B O 1
ATOM 1303 N N . PHE B 2 77 ? 16.678 -12.734 115.880 1.00 23.29 560 PHE B N 1
ATOM 1304 C CA . PHE B 2 77 ? 15.650 -11.891 115.280 1.00 19.60 560 PHE B CA 1
ATOM 1305 C C . PHE B 2 77 ? 15.059 -12.551 114.041 1.00 19.90 560 PHE B C 1
ATOM 1306 O O . PHE B 2 77 ? 13.837 -12.583 113.863 1.00 19.94 560 PHE B O 1
ATOM 1314 N N . TYR B 2 78 ? 15.919 -13.066 113.161 1.00 19.54 561 TYR B N 1
ATOM 1315 C CA . TYR B 2 78 ? 15.448 -13.670 111.918 1.00 21.73 561 TYR B CA 1
ATOM 1316 C C . TYR B 2 78 ? 14.597 -14.895 112.201 1.00 19.39 561 TYR B C 1
ATOM 1317 O O . TYR B 2 78 ? 13.487 -15.027 111.673 1.00 19.46 561 TYR B O 1
ATOM 1326 N N . ASP B 2 79 ? 15.095 -15.784 113.070 1.00 22.37 562 ASP B N 1
ATOM 1327 C CA . ASP B 2 79 ? 14.350 -16.992 113.419 1.00 25.15 562 ASP B CA 1
ATOM 1328 C C . ASP B 2 79 ? 13.029 -16.675 114.119 1.00 23.68 562 ASP B C 1
ATOM 1329 O O . ASP B 2 79 ? 12.062 -17.429 113.987 1.00 22.33 562 ASP B O 1
ATOM 1334 N N . GLY B 2 80 ? 12.953 -15.573 114.864 1.00 20.45 563 GLY B N 1
ATOM 1335 C CA . GLY B 2 80 ? 11.693 -15.230 115.495 1.00 18.31 563 GLY B CA 1
ATOM 1336 C C . GLY B 2 80 ? 10.681 -14.628 114.540 1.00 18.93 563 GLY B C 1
ATOM 1337 O O . GLY B 2 80 ? 9.468 -14.865 114.643 1.00 19.10 563 GLY B O 1
ATOM 1338 N N . LEU B 2 81 ? 11.179 -13.815 113.608 1.00 17.82 564 LEU B N 1
ATOM 1339 C CA . LEU B 2 81 ? 10.305 -13.102 112.690 1.00 15.49 564 LEU B CA 1
ATOM 1340 C C . LEU B 2 81 ? 9.767 -14.015 111.592 1.00 16.62 564 LEU B C 1
ATOM 1341 O O . LEU B 2 81 ? 8.587 -13.935 111.249 1.00 19.03 564 LEU B O 1
ATOM 1346 N N . PHE B 2 82 ? 10.601 -14.910 111.071 1.00 20.69 565 PHE B N 1
ATOM 1347 C CA . PHE B 2 82 ? 10.201 -15.727 109.922 1.00 22.56 565 PHE B CA 1
ATOM 1348 C C . PHE B 2 82 ? 8.862 -16.431 110.100 1.00 20.43 565 PHE B C 1
ATOM 1349 O O . PHE B 2 82 ? 7.980 -16.249 109.248 1.00 23.12 565 PHE B O 1
ATOM 1357 N N . PRO B 2 83 ? 8.619 -17.204 111.170 1.00 22.27 566 PRO B N 1
ATOM 1358 C CA . PRO B 2 83 ? 7.314 -17.872 111.283 1.00 21.68 566 PRO B CA 1
ATOM 1359 C C . PRO B 2 83 ? 6.150 -16.927 111.408 1.00 23.16 566 PRO B C 1
ATOM 1360 O O . PRO B 2 83 ? 5.032 -17.289 111.035 1.00 27.11 566 PRO B O 1
ATOM 1364 N N . ARG B 2 84 ? 6.356 -15.707 111.920 1.00 22.32 567 ARG B N 1
ATOM 1365 C CA . ARG B 2 84 ? 5.215 -14.818 112.043 1.00 20.71 567 ARG B CA 1
ATOM 1366 C C . ARG B 2 84 ? 4.765 -14.298 110.688 1.00 18.47 567 ARG B C 1
ATOM 1367 O O . ARG B 2 84 ? 3.558 -14.109 110.464 1.00 21.22 567 ARG B O 1
ATOM 1375 N N . VAL B 2 85 ? 5.712 -14.072 109.782 1.00 20.76 568 VAL B N 1
ATOM 1376 C CA . VAL B 2 85 ? 5.383 -13.639 108.433 1.00 24.22 568 VAL B CA 1
ATOM 1377 C C . VAL B 2 85 ? 4.705 -14.775 107.675 1.00 25.98 568 VAL B C 1
ATOM 1378 O O . VAL B 2 85 ? 3.824 -14.536 106.839 1.00 26.16 568 VAL B O 1
ATOM 1382 N N . GLN B 2 86 ? 5.068 -16.022 107.980 1.00 26.22 569 GLN B N 1
ATOM 1383 C CA A GLN B 2 86 ? 4.397 -17.113 107.288 0.54 28.62 569 GLN B CA 1
ATOM 1384 C CA B GLN B 2 86 ? 4.423 -17.179 107.361 0.46 28.62 569 GLN B CA 1
ATOM 1385 C C . GLN B 2 86 ? 2.969 -17.328 107.776 1.00 32.40 569 GLN B C 1
ATOM 1386 O O . GLN B 2 86 ? 2.218 -18.049 107.112 1.00 35.07 569 GLN B O 1
ATOM 1397 N N . GLN B 2 87 ? 2.563 -16.705 108.894 1.00 24.17 570 GLN B N 1
ATOM 1398 C CA . GLN B 2 87 ? 1.214 -16.831 109.441 1.00 28.88 570 GLN B CA 1
ATOM 1399 C C . GLN B 2 87 ? 0.633 -15.429 109.641 1.00 24.32 570 GLN B C 1
ATOM 1400 O O . GLN B 2 87 ? 0.413 -14.979 110.769 1.00 26.30 570 GLN B O 1
ATOM 1406 N N . TRP B 2 88 ? 0.384 -14.745 108.534 1.00 26.86 571 TRP B N 1
ATOM 1407 C CA . TRP B 2 88 ? 0.143 -13.311 108.553 1.00 22.89 571 TRP B CA 1
ATOM 1408 C C . TRP B 2 88 ? -1.348 -13.009 108.609 1.00 30.64 571 TRP B C 1
ATOM 1409 O O . TRP B 2 88 ? -2.158 -13.631 107.913 1.00 28.28 571 TRP B O 1
ATOM 1420 N N . SER B 2 89 ? -1.702 -12.054 109.458 1.00 23.26 572 SER B N 1
ATOM 1421 C CA . SER B 2 89 ? -3.078 -11.626 109.660 1.00 21.86 572 SER B CA 1
ATOM 1422 C C . SER B 2 89 ? -3.013 -10.353 110.479 1.00 21.38 572 SER B C 1
ATOM 1423 O O . SER B 2 89 ? -1.950 -9.988 110.984 1.00 22.84 572 SER B O 1
ATOM 1426 N N . HIS B 2 90 ? -4.168 -9.683 110.605 1.00 21.33 573 HIS B N 1
ATOM 1427 C CA . HIS B 2 90 ? -4.248 -8.531 111.504 1.00 20.57 573 HIS B CA 1
ATOM 1428 C C . HIS B 2 90 ? -3.863 -8.910 112.927 1.00 25.63 573 HIS B C 1
ATOM 1429 O O . HIS B 2 90 ? -3.336 -8.076 113.673 1.00 22.86 573 HIS B O 1
ATOM 1436 N N . GLN B 2 91 ? -4.136 -10.157 113.325 1.00 22.82 574 GLN B N 1
ATOM 1437 C CA . GLN B 2 91 ? -3.823 -10.578 114.693 1.00 25.07 574 GLN B CA 1
ATOM 1438 C C . GLN B 2 91 ? -2.330 -10.680 114.965 1.00 23.53 574 GLN B C 1
ATOM 1439 O O . GLN B 2 91 ? -1.922 -10.627 116.131 1.00 23.88 574 GLN B O 1
ATOM 1445 N N . GLN B 2 92 ? -1.514 -10.857 113.932 1.00 22.64 575 GLN B N 1
ATOM 1446 C CA . GLN B 2 92 ? -0.109 -11.155 114.134 1.00 20.43 575 GLN B CA 1
ATOM 1447 C C . GLN B 2 92 ? 0.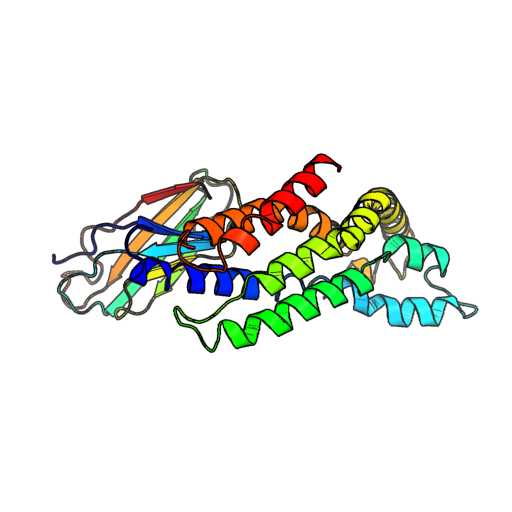602 -9.944 114.720 1.00 22.13 575 GLN B C 1
ATOM 1448 O O . GLN B 2 92 ? 0.292 -8.807 114.375 1.00 20.99 575 GLN B O 1
ATOM 1454 N N . ARG B 2 93 ? 1.559 -10.197 115.607 1.00 20.42 576 ARG B N 1
ATOM 1455 C CA . ARG B 2 93 ? 2.287 -9.135 116.284 1.00 18.19 576 ARG B CA 1
ATOM 1456 C C . ARG B 2 93 ? 3.768 -9.435 116.185 1.00 19.97 576 ARG B C 1
ATOM 1457 O O . ARG B 2 93 ? 4.201 -10.549 116.509 1.00 22.36 576 ARG B O 1
ATOM 1465 N N . VAL B 2 94 ? 4.545 -8.438 115.755 1.00 16.48 577 VAL B N 1
ATOM 1466 C CA . VAL B 2 94 ? 5.983 -8.580 115.603 1.00 16.56 577 VAL B CA 1
ATOM 1467 C C . VAL B 2 94 ? 6.758 -7.591 116.457 1.00 19.03 577 VAL B C 1
ATOM 1468 O O . VAL B 2 94 ? 7.992 -7.634 116.466 1.00 17.51 577 VAL B O 1
ATOM 1472 N N . GLY B 2 95 ? 6.072 -6.716 117.189 1.00 18.64 578 GLY B N 1
ATOM 1473 C CA . GLY B 2 95 ? 6.768 -5.607 117.823 1.00 18.14 578 GLY B CA 1
ATOM 1474 C C . GLY B 2 95 ? 7.805 -6.045 118.838 1.00 20.37 578 GLY B C 1
ATOM 1475 O O . GLY B 2 95 ? 8.865 -5.437 118.945 1.00 19.38 578 GLY B O 1
ATOM 1476 N N . ASP B 2 96 ? 7.514 -7.107 119.603 1.00 17.58 579 ASP B N 1
ATOM 1477 C CA . ASP B 2 96 ? 8.455 -7.520 120.640 1.00 21.29 579 ASP B CA 1
ATOM 1478 C C . ASP B 2 96 ? 9.799 -7.915 120.043 1.00 23.18 579 ASP B C 1
ATOM 1479 O O . ASP B 2 96 ? 10.844 -7.705 120.666 1.00 19.54 579 ASP B O 1
ATOM 1484 N N . LEU B 2 97 ? 9.805 -8.466 118.823 1.00 18.43 580 LEU B N 1
ATOM 1485 C CA . LEU B 2 97 ? 11.066 -8.840 118.189 1.00 16.13 580 LEU B CA 1
ATOM 1486 C C . LEU B 2 97 ? 11.946 -7.624 117.921 1.00 18.20 580 LEU B C 1
ATOM 1487 O O . LEU B 2 97 ? 13.175 -7.690 118.080 1.00 18.54 580 LEU B O 1
ATOM 1492 N N . PHE B 2 98 ? 11.335 -6.525 117.474 1.00 18.83 581 PHE B N 1
ATOM 1493 C CA . PHE B 2 98 ? 12.095 -5.311 117.195 1.00 18.82 581 PHE B CA 1
ATOM 1494 C C . PHE B 2 98 ? 12.560 -4.661 118.487 1.00 19.55 581 PHE B C 1
ATOM 1495 O O . PHE B 2 98 ? 13.695 -4.164 118.557 1.00 20.43 581 PHE B O 1
ATOM 1503 N N . GLN B 2 99 ? 11.707 -4.670 119.516 1.00 17.81 582 GLN B N 1
ATOM 1504 C CA . GLN B 2 99 ? 12.153 -4.178 120.821 1.00 18.67 582 GLN B CA 1
ATOM 1505 C C . GLN B 2 99 ? 13.339 -4.983 121.330 1.00 21.40 582 GLN B C 1
ATOM 1506 O O . GLN B 2 99 ? 14.294 -4.421 121.896 1.00 22.29 582 GLN B O 1
ATOM 1512 N N . LYS B 2 100 ? 13.305 -6.307 121.136 1.00 20.14 583 LYS B N 1
ATOM 1513 C CA . LYS B 2 100 ? 14.404 -7.134 121.624 1.00 19.93 583 LYS B CA 1
ATOM 1514 C C . LYS B 2 100 ? 15.693 -6.797 120.892 1.00 22.18 583 LYS B C 1
ATOM 1515 O O . LYS B 2 100 ? 16.758 -6.689 121.515 1.00 24.37 583 LYS B O 1
ATOM 1521 N N . LEU B 2 101 ? 15.624 -6.605 119.566 1.00 18.93 584 LEU B N 1
ATOM 1522 C CA . LEU B 2 101 ? 16.837 -6.255 118.829 1.00 20.30 584 LEU B CA 1
ATOM 1523 C C . LEU B 2 101 ? 17.378 -4.904 119.291 1.00 23.54 584 LEU B C 1
ATOM 1524 O O . LEU B 2 101 ? 18.585 -4.748 119.505 1.00 25.16 584 LEU B O 1
ATOM 1529 N N . ALA B 2 102 ? 16.487 -3.931 119.508 1.00 22.68 585 ALA B N 1
ATOM 1530 C CA . ALA B 2 102 ? 16.935 -2.621 119.971 1.00 24.24 585 ALA B CA 1
ATOM 1531 C C . ALA B 2 102 ? 17.550 -2.707 121.362 1.00 27.00 585 ALA B C 1
ATOM 1532 O O . ALA B 2 102 ? 18.525 -1.997 121.653 1.00 25.93 585 ALA B O 1
ATOM 1534 N N . SER B 2 103 ? 17.030 -3.594 122.217 1.00 22.28 586 SER B N 1
ATOM 1535 C CA . SER B 2 103 ? 17.620 -3.782 123.542 1.00 26.66 586 SER B CA 1
ATOM 1536 C C . SER B 2 103 ? 19.042 -4.321 123.462 1.00 31.21 586 SER B C 1
ATOM 1537 O O . SER B 2 103 ? 19.775 -4.267 124.457 1.00 28.60 586 SER B O 1
ATOM 1540 N N . GLN B 2 104 ? 19.442 -4.853 122.309 1.00 26.59 587 GLN B N 1
ATOM 1541 C CA . GLN B 2 104 ? 20.751 -5.459 122.136 1.00 29.05 587 GLN B CA 1
ATOM 1542 C C . GLN B 2 104 ? 21.733 -4.530 121.435 1.00 27.15 587 GLN B C 1
ATOM 1543 O O . GLN B 2 104 ? 22.833 -4.962 121.079 1.00 27.36 587 GLN B O 1
ATOM 1549 N N . LEU B 2 105 ? 21.367 -3.260 121.238 1.00 24.42 588 LEU B N 1
ATOM 1550 C CA . LEU B 2 105 ? 22.218 -2.311 120.527 1.00 25.05 588 LEU B CA 1
ATOM 1551 C C . LEU B 2 105 ? 23.566 -2.112 121.202 1.00 24.36 588 LEU B C 1
ATOM 1552 O O . LEU B 2 105 ? 24.466 -1.552 120.576 1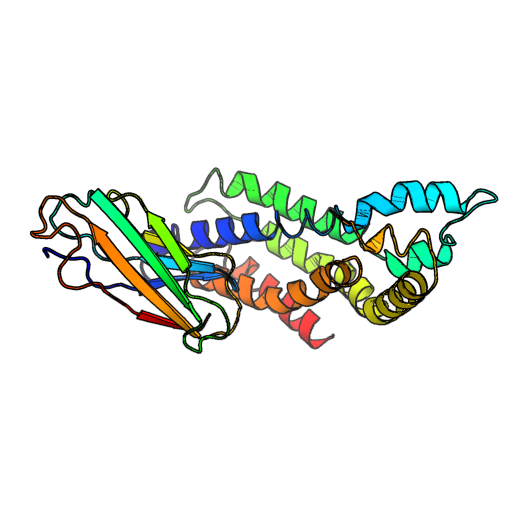.00 29.36 588 LEU B O 1
ATOM 1557 N N . GLY B 2 106 ? 23.719 -2.568 122.444 1.00 29.58 589 GLY B N 1
ATOM 1558 C CA . GLY B 2 106 ? 25.017 -2.499 123.098 1.00 32.65 589 GLY B CA 1
ATOM 1559 C C . GLY B 2 106 ? 26.087 -3.288 122.370 1.00 35.77 589 GLY B C 1
ATOM 1560 O O . GLY B 2 106 ? 27.265 -2.920 122.400 1.00 37.78 589 GLY B O 1
ATOM 1561 N N . VAL B 2 107 ? 25.698 -4.388 121.718 1.00 29.91 590 VAL B N 1
ATOM 1562 C CA . VAL B 2 107 ? 26.635 -5.124 120.875 1.00 31.99 590 VAL B CA 1
ATOM 1563 C C . VAL B 2 107 ? 27.157 -4.230 119.757 1.00 31.51 590 VAL B C 1
ATOM 1564 O O . VAL B 2 107 ? 28.353 -4.239 119.443 1.00 32.13 590 VAL B O 1
ATOM 1568 N N . TYR B 2 108 ? 26.267 -3.445 119.139 1.00 30.11 591 TYR B N 1
ATOM 1569 C CA . TYR B 2 108 ? 26.674 -2.559 118.057 1.00 28.47 591 TYR B CA 1
ATOM 1570 C C . TYR B 2 108 ? 27.548 -1.427 118.567 1.00 31.65 591 TYR B C 1
ATOM 1571 O O . TYR B 2 108 ? 28.486 -1.005 117.883 1.00 35.26 591 TYR B O 1
ATOM 1580 N N . ARG B 2 109 ? 27.239 -0.899 119.750 1.00 32.05 592 ARG B N 1
ATOM 1581 C CA . ARG B 2 109 ? 28.083 0.156 120.300 1.00 33.61 592 ARG B CA 1
ATOM 1582 C C . ARG B 2 109 ? 29.513 -0.340 120.462 1.00 31.09 592 ARG B C 1
ATOM 1583 O O . ARG B 2 109 ? 30.469 0.335 120.053 1.00 35.51 592 ARG B O 1
ATOM 1591 N N . ALA B 2 110 ? 29.680 -1.534 121.035 1.00 35.50 593 ALA B N 1
ATOM 1592 C CA . ALA B 2 110 ? 31.015 -2.110 121.159 1.00 33.50 593 ALA B CA 1
ATOM 1593 C C . ALA B 2 110 ? 31.660 -2.307 119.790 1.00 38.21 593 ALA B C 1
ATOM 1594 O O . ALA B 2 110 ? 32.834 -1.968 119.585 1.00 33.85 593 ALA B O 1
ATOM 1596 N N . PHE B 2 111 ? 30.904 -2.845 118.830 1.00 28.97 594 PHE B N 1
ATOM 1597 C CA . PHE B 2 111 ? 31.480 -3.103 117.518 1.00 29.53 594 PHE B CA 1
ATOM 1598 C C . PHE B 2 111 ? 31.910 -1.807 116.845 1.00 33.86 594 PHE B C 1
ATOM 1599 O O . PHE B 2 111 ? 33.025 -1.706 116.317 1.00 35.75 594 PHE B O 1
ATOM 1607 N N . VAL B 2 112 ? 31.032 -0.803 116.850 1.00 34.82 595 VAL B N 1
ATOM 1608 C CA . VAL B 2 112 ? 31.343 0.452 116.175 1.00 32.88 595 VAL B CA 1
ATOM 1609 C C . VAL B 2 112 ? 32.516 1.145 116.857 1.00 37.09 595 VAL B C 1
ATOM 1610 O O . VAL B 2 112 ? 33.393 1.711 116.191 1.00 39.24 595 VAL B O 1
ATOM 1614 N N . ASP B 2 113 ? 32.557 1.102 118.191 1.00 37.59 596 ASP B N 1
ATOM 1615 C CA . ASP B 2 113 ? 33.656 1.740 118.909 1.00 39.05 596 ASP B CA 1
ATOM 1616 C C . ASP B 2 113 ? 34.999 1.142 118.511 1.00 45.81 596 ASP B C 1
ATOM 1617 O O . ASP B 2 113 ? 36.009 1.853 118.465 1.00 43.63 596 ASP B O 1
ATOM 1622 N N . ASN B 2 114 ? 35.017 -0.146 118.184 1.00 39.50 597 ASN B N 1
ATOM 1623 C CA . ASN B 2 114 ? 36.235 -0.866 117.846 1.00 36.77 597 ASN B CA 1
ATOM 1624 C C . ASN B 2 114 ? 36.512 -0.913 116.346 1.00 42.06 597 ASN B C 1
ATOM 1625 O O . ASN B 2 114 ? 37.606 -1.329 115.944 1.00 39.00 597 ASN B O 1
ATOM 1630 N N . TYR B 2 115 ? 35.562 -0.476 115.513 1.00 35.72 598 TYR B N 1
ATOM 1631 C CA . TYR B 2 115 ? 35.661 -0.708 114.074 1.00 34.50 598 TYR B CA 1
ATOM 1632 C C . TYR B 2 115 ? 36.949 -0.133 113.482 1.00 43.46 598 TYR B C 1
ATOM 1633 O O . TYR B 2 115 ? 37.618 -0.795 112.679 1.00 37.29 598 TYR B O 1
ATOM 1642 N N . GLY B 2 116 ? 37.304 1.101 113.850 1.00 41.91 599 GLY B N 1
ATOM 1643 C CA . GLY B 2 116 ? 38.494 1.715 113.275 1.00 44.54 599 GLY B CA 1
ATOM 1644 C C . GLY B 2 116 ? 39.759 0.933 113.571 1.00 41.14 599 GLY B C 1
ATOM 1645 O O . GLY B 2 116 ? 40.613 0.754 112.698 1.00 45.91 599 GLY B O 1
ATOM 1646 N N . VAL B 2 117 ? 39.889 0.449 114.804 1.00 37.21 600 VAL B N 1
ATOM 1647 C CA . VAL B 2 117 ? 41.033 -0.375 115.180 1.00 43.19 600 VAL B CA 1
ATOM 1648 C C . VAL B 2 117 ? 41.017 -1.691 114.412 1.00 52.86 600 VAL B C 1
ATOM 1649 O O . VAL B 2 117 ? 42.040 -2.127 113.866 1.00 41.48 600 VAL B O 1
ATOM 1653 N N . ALA B 2 118 ? 39.852 -2.342 114.356 1.00 43.98 601 ALA B N 1
ATOM 1654 C CA . ALA B 2 118 ? 39.735 -3.602 113.627 1.00 37.49 601 ALA B CA 1
ATOM 1655 C C . ALA B 2 118 ? 40.040 -3.412 112.150 1.00 39.02 601 ALA B C 1
ATOM 1656 O O . ALA B 2 118 ? 40.682 -4.261 111.522 1.00 44.34 601 ALA B O 1
ATOM 1658 N N . MET B 2 119 ? 39.574 -2.305 111.575 1.00 39.86 602 MET B N 1
ATOM 1659 C CA . MET B 2 119 ? 39.807 -2.046 110.160 1.00 43.14 602 MET B CA 1
ATOM 1660 C C . MET B 2 119 ? 41.293 -1.857 109.880 1.00 50.83 602 MET B C 1
ATOM 1661 O O . MET B 2 119 ? 41.840 -2.446 108.941 1.00 52.08 602 MET B O 1
ATOM 1666 N N . GLU B 2 120 ? 41.961 -1.039 110.696 1.00 50.42 603 GLU B N 1
ATOM 1667 C CA . GLU B 2 120 ? 43.398 -0.834 110.541 1.00 53.28 603 GLU B CA 1
ATOM 1668 C C . GLU B 2 120 ? 44.158 -2.142 110.709 1.00 53.32 603 GLU B C 1
ATOM 1669 O O . GLU B 2 120 ? 44.980 -2.509 109.860 1.00 55.69 603 GLU B O 1
ATOM 1675 N N . MET B 2 121 ? 43.889 -2.859 111.806 1.00 53.28 604 MET B N 1
ATOM 1676 C CA . MET B 2 121 ? 44.561 -4.128 112.075 1.00 51.30 604 MET B CA 1
ATOM 1677 C C . MET B 2 121 ? 44.424 -5.092 110.905 1.00 49.10 604 MET B C 1
ATOM 1678 O O . MET B 2 121 ? 45.395 -5.750 110.515 1.00 54.49 604 MET B O 1
ATOM 1683 N N . ALA B 2 122 ? 43.226 -5.182 110.323 1.00 44.87 605 ALA B N 1
ATOM 1684 C CA . ALA B 2 122 ? 43.014 -6.100 109.211 1.00 46.64 605 ALA B CA 1
ATOM 1685 C C . ALA B 2 122 ? 43.669 -5.606 107.927 1.00 60.16 605 ALA B C 1
ATOM 1686 O O . ALA B 2 122 ? 44.132 -6.418 107.118 1.00 58.48 605 ALA B O 1
ATOM 1688 N N . GLU B 2 123 ? 43.714 -4.287 107.716 1.00 59.30 606 GLU B N 1
ATOM 1689 C CA . GLU B 2 123 ? 44.361 -3.754 106.520 1.00 62.33 606 GLU B CA 1
ATOM 1690 C C . GLU B 2 123 ? 45.867 -3.981 106.558 1.00 63.71 606 GLU B C 1
ATOM 1691 O O . GLU B 2 123 ? 46.475 -4.301 105.530 1.00 62.18 606 GLU B O 1
ATOM 1697 N N . LYS B 2 124 ? 46.485 -3.817 107.731 1.00 59.45 607 LYS B N 1
ATOM 1698 C CA . LYS B 2 124 ? 47.905 -4.119 107.876 1.00 64.19 607 LYS B CA 1
ATOM 1699 C C . LYS B 2 124 ? 48.213 -5.525 107.381 1.00 66.52 607 LYS B C 1
ATOM 1700 O O . LYS B 2 124 ? 49.071 -5.726 106.512 1.00 67.12 607 LYS B O 1
ATOM 1706 N N . CYS B 2 125 ? 47.493 -6.513 107.915 1.00 63.80 608 CYS B N 1
ATOM 1707 C CA . CYS B 2 125 ? 47.829 -7.904 107.641 1.00 57.49 608 CYS B CA 1
ATOM 1708 C C . CYS B 2 125 ? 47.566 -8.264 106.182 1.00 56.44 608 CYS B C 1
ATOM 1709 O O . CYS B 2 125 ? 48.352 -8.995 105.569 1.00 64.55 608 CYS B O 1
ATOM 1712 N N . CYS B 2 126 ? 46.493 -7.735 105.592 1.00 52.97 609 CYS B N 1
ATOM 1713 C CA . CYS B 2 126 ? 46.239 -8.001 104.178 1.00 56.32 609 CYS B CA 1
ATOM 1714 C C . CYS B 2 126 ? 47.328 -7.421 103.281 1.00 72.56 609 CYS B C 1
ATOM 1715 O O . CYS B 2 126 ? 47.618 -7.983 102.218 1.00 68.89 609 CYS B O 1
ATOM 1718 N N . GLN B 2 127 ? 47.933 -6.302 103.681 1.00 72.43 610 GLN B N 1
ATOM 1719 C CA . GLN B 2 127 ? 48.995 -5.704 102.882 1.00 72.06 610 GLN B CA 1
ATOM 1720 C C . GLN B 2 127 ? 50.341 -6.384 103.088 1.00 76.97 610 GLN B C 1
ATOM 1721 O O . GLN B 2 127 ? 51.236 -6.218 102.252 1.00 75.65 610 GLN B O 1
ATOM 1727 N N . ALA B 2 128 ? 50.503 -7.148 104.162 1.00 65.58 611 ALA B N 1
ATOM 1728 C CA . ALA B 2 128 ? 51.813 -7.711 104.464 1.00 62.17 611 ALA B CA 1
ATOM 1729 C C . ALA B 2 128 ? 51.791 -9.210 104.731 1.00 71.52 611 ALA B C 1
ATOM 1730 O O . ALA B 2 128 ? 52.701 -9.916 104.290 1.00 70.21 611 ALA B O 1
ATOM 1732 N N . ASN B 2 129 ? 50.789 -9.713 105.447 1.00 74.09 612 ASN B N 1
ATOM 1733 C CA . ASN B 2 129 ? 50.764 -11.123 105.821 1.00 71.45 612 ASN B CA 1
ATOM 1734 C C . ASN B 2 129 ? 50.304 -11.971 104.643 1.00 69.42 612 ASN B C 1
ATOM 1735 O O . ASN B 2 129 ? 49.319 -11.643 103.974 1.00 73.23 612 ASN B O 1
ATOM 1740 N N . ALA B 2 130 ? 51.010 -13.076 104.404 1.00 63.71 613 ALA B N 1
ATOM 1741 C CA . ALA B 2 130 ? 50.785 -13.847 103.186 1.00 63.68 613 ALA B CA 1
ATOM 1742 C C . ALA B 2 130 ? 49.506 -14.671 103.275 1.00 50.93 613 ALA B C 1
ATOM 1743 O O . ALA B 2 130 ? 48.652 -14.611 102.383 1.00 55.03 613 ALA B O 1
ATOM 1745 N N . GLN B 2 131 ? 49.358 -15.452 104.344 1.00 56.00 614 GLN B N 1
ATOM 1746 C CA . GLN B 2 131 ? 48.214 -16.351 104.433 1.00 54.71 614 GLN B CA 1
ATOM 1747 C C . GLN B 2 131 ? 46.926 -15.596 104.732 1.00 58.20 614 GLN B C 1
ATOM 1748 O O . GLN B 2 131 ? 45.858 -15.982 104.240 1.00 55.46 614 GLN B O 1
ATOM 1754 N N . PHE B 2 132 ? 47.002 -14.515 105.513 1.00 51.72 615 PHE B N 1
ATOM 1755 C CA . PHE B 2 132 ? 45.789 -13.780 105.863 1.00 53.42 615 PHE B CA 1
ATOM 1756 C C . PHE B 2 132 ? 45.289 -12.935 104.698 1.00 59.66 615 PHE B C 1
ATOM 1757 O O . PHE B 2 132 ? 44.076 -12.790 104.508 1.00 53.01 615 PHE B O 1
ATOM 1765 N N . ALA B 2 133 ? 46.203 -12.354 103.915 1.00 57.53 616 ALA B N 1
ATOM 1766 C CA . ALA B 2 133 ? 45.781 -11.662 102.702 1.00 55.02 616 ALA B CA 1
ATOM 1767 C C . ALA B 2 133 ? 45.018 -12.602 101.782 1.00 51.60 616 ALA B C 1
ATOM 1768 O O . ALA B 2 133 ? 44.061 -12.194 101.113 1.00 52.07 616 ALA B O 1
ATOM 1770 N N . GLU B 2 134 ? 45.431 -13.869 101.734 1.00 50.13 617 GLU B N 1
ATOM 1771 C CA A GLU B 2 134 ? 44.714 -14.846 100.923 0.51 54.45 617 GLU B CA 1
ATOM 1772 C CA B GLU B 2 134 ? 44.715 -14.846 100.923 0.49 54.45 617 GLU B CA 1
ATOM 1773 C C . GLU B 2 134 ? 43.339 -15.136 101.507 1.00 53.63 617 GLU B C 1
ATOM 1774 O O . GLU B 2 134 ? 42.361 -15.278 100.764 1.00 53.65 617 GLU B O 1
ATOM 1785 N N . ILE B 2 135 ? 43.251 -15.226 102.837 1.00 49.35 618 ILE B N 1
ATOM 1786 C CA . ILE B 2 135 ? 41.968 -15.448 103.498 1.00 45.37 618 ILE B CA 1
ATOM 1787 C C . ILE B 2 135 ? 41.004 -14.318 103.164 1.00 50.55 618 ILE B C 1
ATOM 1788 O O . ILE B 2 135 ? 39.859 -14.551 102.764 1.00 48.07 618 ILE B O 1
ATOM 1793 N N . SER B 2 136 ? 41.466 -13.073 103.298 1.00 47.01 619 SER B N 1
ATOM 1794 C CA . SER B 2 136 ? 40.619 -11.917 103.037 1.00 53.85 619 SER B CA 1
ATOM 1795 C C . SER B 2 136 ? 40.252 -11.774 101.570 1.00 59.51 619 SER B C 1
ATOM 1796 O O . SER B 2 136 ? 39.413 -10.929 101.238 1.00 63.85 619 SER B O 1
ATOM 1799 N N . GLU B 2 137 ? 40.861 -12.570 100.695 1.00 57.32 620 GLU B N 1
ATOM 1800 C CA . GLU B 2 137 ? 40.563 -12.500 99.273 1.00 64.51 620 GLU B CA 1
ATOM 1801 C C . GLU B 2 137 ? 39.328 -13.314 98.909 1.00 63.89 620 GLU B C 1
ATOM 1802 O O . GLU B 2 137 ? 38.596 -12.937 97.988 1.00 74.70 620 GLU B O 1
ATOM 1808 N N . ASN B 2 138 ? 39.078 -14.430 99.609 1.00 58.61 621 ASN B N 1
ATOM 1809 C CA . ASN B 2 138 ? 37.956 -15.320 99.309 1.00 72.58 621 ASN B CA 1
ATOM 1810 C C . ASN B 2 138 ? 37.098 -15.503 100.565 1.00 67.70 621 ASN B C 1
ATOM 1811 O O . ASN B 2 138 ? 37.025 -16.598 101.128 1.00 71.56 621 ASN B O 1
ATOM 1816 N N . LEU B 2 139 ? 36.438 -14.435 101.005 1.00 65.82 622 LEU B N 1
ATOM 1817 C CA . LEU B 2 139 ? 35.490 -14.543 102.117 1.00 63.44 622 LEU B CA 1
ATOM 1818 C C . LEU B 2 139 ? 34.089 -14.692 101.538 1.00 65.47 622 LEU B C 1
ATOM 1819 O O . LEU B 2 139 ? 33.477 -13.711 101.106 1.00 65.81 622 LEU B O 1
ATOM 1824 N N . ARG B 2 140 ? 33.594 -15.934 101.543 1.00 61.14 623 ARG B N 1
ATOM 1825 C CA . ARG B 2 140 ? 32.280 -16.357 101.024 1.00 58.42 623 ARG B CA 1
ATOM 1826 C C . ARG B 2 140 ? 31.483 -15.303 100.254 1.00 64.91 623 ARG B C 1
ATOM 1827 O O . ARG B 2 140 ? 30.684 -15.631 99.375 1.00 79.23 623 ARG B O 1
ATOM 1835 N N . SER B 2 155 ? 35.500 -8.392 100.120 1.00 47.98 638 SER B N 1
ATOM 1836 C CA . SER B 2 155 ? 36.709 -8.697 100.880 1.00 57.93 638 SER B CA 1
ATOM 1837 C C . SER B 2 155 ? 36.407 -8.719 102.370 1.00 52.46 638 SER B C 1
ATOM 1838 O O . SER B 2 155 ? 35.254 -8.574 102.773 1.00 60.84 638 SER B O 1
ATOM 1841 N N . LEU B 2 156 ? 37.443 -8.899 103.190 1.00 48.18 639 LEU B N 1
ATOM 1842 C CA . LEU B 2 156 ? 37.235 -8.865 104.632 1.00 52.03 639 LEU B CA 1
ATOM 1843 C C . LEU B 2 156 ? 36.890 -7.458 105.100 1.00 57.03 639 LEU B C 1
ATOM 1844 O O . LEU B 2 156 ? 36.001 -7.277 105.941 1.00 52.81 639 LEU B O 1
ATOM 1849 N N . GLU B 2 157 ? 37.581 -6.448 104.571 1.00 53.18 640 GLU B N 1
ATOM 1850 C CA A GLU B 2 157 ? 37.287 -5.087 104.990 0.85 55.36 640 GLU B CA 1
ATOM 1851 C CA B GLU B 2 157 ? 37.295 -5.073 104.968 0.15 55.40 640 GLU B CA 1
ATOM 1852 C C . GLU B 2 157 ? 35.905 -4.649 104.519 1.00 51.18 640 GLU B C 1
ATOM 1853 O O . GLU B 2 157 ? 35.219 -3.903 105.228 1.00 49.89 640 GLU B O 1
ATOM 1864 N N . THR B 2 158 ? 35.477 -5.107 103.339 1.00 47.16 641 THR B N 1
ATOM 1865 C CA . THR B 2 158 ? 34.125 -4.809 102.877 1.00 49.69 641 THR B CA 1
ATOM 1866 C C . THR B 2 158 ? 33.089 -5.371 103.843 1.00 43.69 641 THR B C 1
ATOM 1867 O O . THR B 2 158 ? 32.116 -4.693 104.196 1.00 48.56 641 THR B O 1
ATOM 1871 N N . LEU B 2 159 ? 33.288 -6.614 104.285 1.00 45.54 642 LEU B N 1
ATOM 1872 C CA . LEU B 2 159 ? 32.332 -7.236 105.192 1.00 42.87 642 LEU B CA 1
ATOM 1873 C C . LEU B 2 159 ? 32.349 -6.581 106.566 1.00 47.49 642 LEU B C 1
ATOM 1874 O O . LEU B 2 159 ? 31.306 -6.515 107.228 1.00 41.36 642 LEU B O 1
ATOM 1879 N N . LEU B 2 160 ? 33.512 -6.085 107.007 1.00 39.82 643 LEU B N 1
ATOM 1880 C CA . LEU B 2 160 ? 33.596 -5.454 108.323 1.00 46.52 643 LEU B CA 1
ATOM 1881 C C . LEU B 2 160 ? 32.743 -4.199 108.405 1.00 39.50 643 LEU B C 1
ATOM 1882 O O . LEU B 2 160 ? 32.335 -3.795 109.500 1.00 43.53 643 LEU B O 1
ATOM 1887 N N . TYR B 2 161 ? 32.479 -3.558 107.267 1.00 43.28 644 TYR B N 1
ATOM 1888 C CA . TYR B 2 161 ? 31.649 -2.363 107.274 1.00 48.99 644 TYR B CA 1
ATOM 1889 C C . TYR B 2 161 ? 30.157 -2.676 107.318 1.00 49.58 644 TYR B C 1
ATOM 1890 O O . TYR B 2 161 ? 29.372 -1.808 107.720 1.00 43.06 644 TYR B O 1
ATOM 1899 N N . LYS B 2 162 ? 29.752 -3.885 106.920 1.00 44.51 645 LYS B N 1
ATOM 1900 C CA . LYS B 2 162 ? 28.333 -4.242 106.894 1.00 46.30 645 LYS B CA 1
ATOM 1901 C C . LYS B 2 162 ? 27.594 -3.911 108.188 1.00 42.78 645 LYS B C 1
ATOM 1902 O O . LYS B 2 162 ? 26.497 -3.333 108.105 1.00 40.05 645 LYS B O 1
ATOM 1908 N N . PRO B 2 163 ? 28.105 -4.229 109.389 1.00 42.96 646 PRO B N 1
ATOM 1909 C CA . PRO B 2 163 ? 27.360 -3.844 110.599 1.00 39.44 646 PRO B CA 1
ATOM 1910 C C . PRO B 2 163 ? 27.270 -2.342 110.797 1.00 44.79 646 PRO B C 1
ATOM 1911 O O . PRO B 2 163 ? 26.253 -1.862 111.314 1.00 39.96 646 PRO B O 1
ATOM 1915 N N . VAL B 2 164 ? 28.303 -1.589 110.419 1.00 39.99 647 VAL B N 1
ATOM 1916 C CA . VAL B 2 164 ? 28.241 -0.134 110.528 1.00 43.05 647 VAL B CA 1
ATOM 1917 C C . VAL B 2 164 ? 27.172 0.414 109.595 1.00 57.18 647 VAL B C 1
ATOM 1918 O O . VAL B 2 164 ? 26.224 1.082 110.025 1.00 48.32 647 VAL B O 1
ATOM 1922 N N . ASP B 2 165 ? 27.316 0.121 108.300 1.00 58.56 648 ASP B N 1
ATOM 1923 C CA . ASP B 2 165 ? 26.398 0.633 107.291 1.00 57.73 648 ASP B CA 1
ATOM 1924 C C . ASP B 2 165 ? 24.954 0.308 107.641 1.00 56.87 648 ASP B C 1
ATOM 1925 O O . ASP B 2 165 ? 24.049 1.123 107.420 1.00 59.66 648 ASP B O 1
ATOM 1930 N N . ARG B 2 166 ? 24.727 -0.867 108.231 1.00 47.10 649 ARG B N 1
ATOM 1931 C CA . ARG B 2 166 ? 23.369 -1.357 108.442 1.00 54.74 649 ARG B CA 1
ATOM 1932 C C . ARG B 2 166 ? 22.669 -0.636 109.594 1.00 58.31 649 ARG B C 1
ATOM 1933 O O . ARG B 2 166 ? 21.553 -0.126 109.426 1.00 50.47 649 ARG B O 1
ATOM 1941 N N . VAL B 2 167 ? 23.303 -0.582 110.773 1.00 49.21 650 VAL B N 1
ATOM 1942 C CA . VAL B 2 167 ? 22.641 0.011 111.932 1.00 39.00 650 VAL B CA 1
ATOM 1943 C C . VAL B 2 167 ? 22.327 1.477 111.678 1.00 45.31 650 VAL B C 1
ATOM 1944 O O . VAL B 2 167 ? 21.387 2.029 112.268 1.00 38.23 650 VAL B O 1
ATOM 1948 N N . THR B 2 168 ? 23.072 2.117 110.779 1.00 45.60 651 THR B N 1
ATOM 1949 C CA . THR B 2 168 ? 22.744 3.481 110.402 1.00 42.06 651 THR B CA 1
ATOM 1950 C C . THR B 2 168 ? 21.393 3.547 109.704 1.00 40.00 651 THR B C 1
ATOM 1951 O O . THR B 2 168 ? 20.714 4.576 109.768 1.00 46.87 651 THR B O 1
ATOM 1955 N N . ARG B 2 169 ? 20.987 2.462 109.046 1.00 37.47 652 ARG B N 1
ATOM 1956 C CA . ARG B 2 169 ? 19.720 2.393 108.329 1.00 37.08 652 ARG B CA 1
ATOM 1957 C C . ARG B 2 169 ? 18.584 1.849 109.184 1.00 36.90 652 ARG B C 1
ATOM 1958 O O . ARG B 2 169 ? 17.475 1.683 108.670 1.00 33.52 652 ARG B O 1
ATOM 1966 N N . SER B 2 170 ? 18.839 1.567 110.465 1.00 39.88 653 SER B N 1
ATOM 1967 C CA . SER B 2 170 ? 17.851 0.904 111.311 1.00 29.22 653 SER B CA 1
ATOM 1968 C C . SER B 2 170 ? 16.624 1.768 111.532 1.00 27.47 653 SER B C 1
ATOM 1969 O O . SER B 2 170 ? 15.503 1.253 111.628 1.00 30.34 653 SER B O 1
ATOM 1972 N N . THR B 2 171 ? 16.808 3.077 111.681 1.00 31.93 654 THR B N 1
ATOM 1973 C CA . THR B 2 171 ? 15.636 3.907 111.865 1.00 30.24 654 THR B CA 1
ATOM 1974 C C . THR B 2 171 ? 14.877 4.073 110.562 1.00 29.76 654 THR B C 1
ATO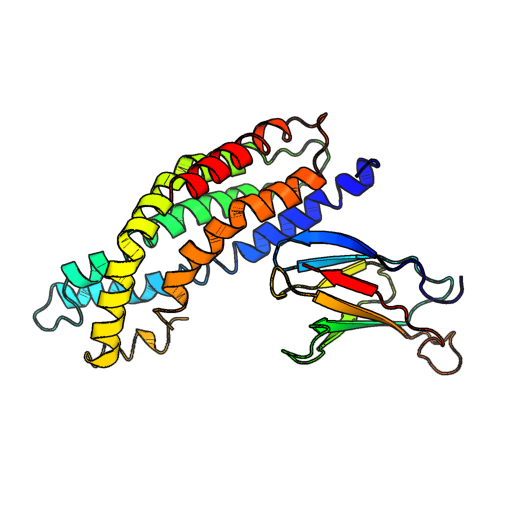M 1975 O O . THR B 2 171 ? 13.664 4.298 110.590 1.00 26.06 654 THR B O 1
ATOM 1979 N N . LEU B 2 172 ? 15.569 3.939 109.421 1.00 28.17 655 LEU B N 1
ATOM 1980 C CA . LEU B 2 172 ? 14.902 4.030 108.129 1.00 27.37 655 LEU B CA 1
ATOM 1981 C C . LEU B 2 172 ? 13.948 2.858 107.931 1.00 22.30 655 LEU B C 1
ATOM 1982 O O . LEU B 2 172 ? 12.801 3.041 107.513 1.00 24.14 655 LEU B O 1
ATOM 1987 N N . VAL B 2 173 ? 14.419 1.638 108.202 1.00 24.61 656 VAL B N 1
ATOM 1988 C CA . VAL B 2 173 ? 13.557 0.464 108.034 1.00 26.45 656 VAL B CA 1
ATOM 1989 C C . VAL B 2 173 ? 12.408 0.480 109.035 1.00 19.27 656 VAL B C 1
ATOM 1990 O O . VAL B 2 173 ? 11.260 0.151 108.689 1.00 22.33 656 VAL B O 1
ATOM 1994 N N . LEU B 2 174 ? 12.679 0.880 110.286 1.00 23.57 657 LEU B N 1
ATOM 1995 C CA . LEU B 2 174 ? 11.597 0.968 111.264 1.00 25.74 657 LEU B CA 1
ATOM 1996 C C . LEU B 2 174 ? 10.547 1.976 110.833 1.00 22.47 657 LEU B C 1
ATOM 1997 O O . LEU B 2 174 ? 9.350 1.710 110.940 1.00 21.65 657 LEU B O 1
ATOM 2002 N N . HIS B 2 175 ? 10.973 3.152 110.340 1.00 22.53 658 HIS B N 1
ATOM 2003 C CA . HIS B 2 175 ? 10.004 4.102 109.804 1.00 25.04 658 HIS B CA 1
ATOM 2004 C C . HIS B 2 175 ? 9.232 3.493 108.638 1.00 21.76 658 HIS B C 1
ATOM 2005 O O . HIS B 2 175 ? 8.013 3.680 108.519 1.00 24.13 658 HIS B O 1
ATOM 2012 N N . ASP B 2 176 ? 9.920 2.737 107.782 1.00 20.97 659 ASP B N 1
ATOM 2013 C CA . ASP B 2 176 ? 9.242 2.146 106.636 1.00 21.04 659 ASP B CA 1
ATOM 2014 C C . ASP B 2 176 ? 8.192 1.141 107.077 1.00 24.65 659 ASP B C 1
ATOM 2015 O O . ASP B 2 176 ? 7.170 0.988 106.406 1.00 27.47 659 ASP B O 1
ATOM 2020 N N . LEU B 2 177 ? 8.420 0.467 108.212 1.00 19.07 660 LEU B N 1
ATOM 2021 C CA . LEU B 2 177 ? 7.444 -0.478 108.737 1.00 19.65 660 LEU B CA 1
ATOM 2022 C C . LEU B 2 177 ? 6.300 0.249 109.441 1.00 19.45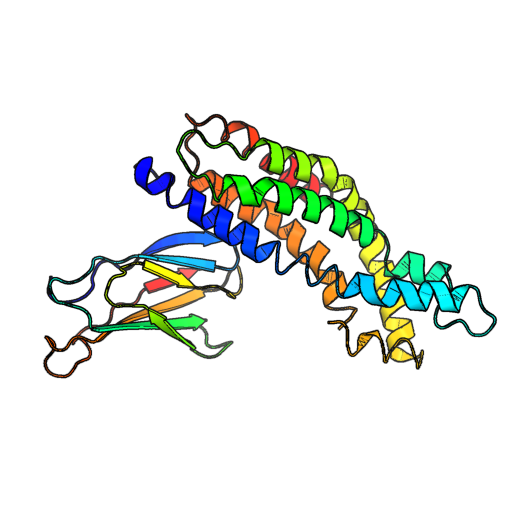 660 LEU B C 1
ATOM 2023 O O . LEU B 2 177 ? 5.123 -0.077 109.243 1.00 21.59 660 LEU B O 1
ATOM 2028 N N . LEU B 2 178 ? 6.634 1.253 110.261 1.00 23.20 661 LEU B N 1
ATOM 2029 C CA . LEU B 2 178 ? 5.617 2.059 110.935 1.00 24.92 661 LEU B CA 1
ATOM 2030 C C . LEU B 2 178 ? 4.676 2.751 109.960 1.00 28.18 661 LEU B C 1
ATOM 2031 O O . LEU B 2 178 ? 3.487 2.923 110.267 1.00 29.69 661 LEU B O 1
ATOM 2036 N N . LYS B 2 179 ? 5.173 3.152 108.787 1.00 26.87 662 LYS B N 1
ATOM 2037 C CA . LYS B 2 179 ? 4.325 3.771 107.766 1.00 29.74 662 LYS B CA 1
ATOM 2038 C C . LYS B 2 179 ? 3.096 2.946 107.433 1.00 31.62 662 LYS B C 1
ATOM 2039 O O . LYS B 2 179 ? 2.104 3.495 106.942 1.00 33.73 662 LYS B O 1
ATOM 2045 N N . HIS B 2 180 ? 3.149 1.635 107.651 1.00 26.56 663 HIS B N 1
ATOM 2046 C CA . HIS B 2 180 ? 2.047 0.744 107.328 1.00 24.94 663 HIS B CA 1
ATOM 2047 C C . HIS B 2 180 ? 1.483 0.080 108.569 1.00 23.52 663 HIS B C 1
ATOM 2048 O O . HIS B 2 180 ? 0.763 -0.915 108.457 1.00 25.97 663 HIS B O 1
ATOM 2055 N N . THR B 2 181 ? 1.787 0.628 109.745 1.00 20.70 664 THR B N 1
ATOM 2056 C CA . THR B 2 181 ? 1.253 0.080 110.994 1.00 23.75 664 THR B CA 1
ATOM 2057 C C . THR B 2 181 ? 0.286 1.090 111.580 1.00 25.09 664 THR B C 1
ATOM 2058 O O . THR B 2 181 ? 0.719 2.184 111.968 1.00 26.05 664 THR B O 1
ATOM 2062 N N . PRO B 2 182 ? -1.005 0.788 111.698 1.00 24.09 665 PRO B N 1
ATOM 2063 C CA . PRO B 2 182 ? -1.929 1.780 112.250 1.00 21.37 665 PRO B CA 1
ATOM 2064 C C . PRO B 2 182 ? -1.765 1.919 113.756 1.00 22.50 665 PRO B C 1
ATOM 2065 O O . PRO B 2 182 ? -1.372 0.975 114.449 1.00 22.15 665 PRO B O 1
ATOM 2069 N N . ALA B 2 183 ? -2.118 3.105 114.262 1.00 23.23 666 ALA B N 1
ATOM 2070 C CA . ALA B 2 183 ? -2.053 3.363 115.700 1.00 23.13 666 ALA B CA 1
ATOM 2071 C C . ALA B 2 183 ? -3.006 2.487 116.504 1.00 25.61 666 ALA B C 1
ATOM 2072 O O . ALA B 2 183 ? -2.800 2.315 117.712 1.00 24.12 666 ALA B O 1
ATOM 2074 N N . SER B 2 184 ? -4.029 1.908 115.869 1.00 22.95 667 SER B N 1
ATOM 2075 C CA . SER B 2 184 ? -4.933 0.993 116.553 1.00 22.04 667 SER B CA 1
ATOM 2076 C C . SER B 2 184 ? -4.337 -0.394 116.746 1.00 22.01 667 SER B C 1
ATOM 2077 O O . SER B 2 184 ? -4.915 -1.210 117.482 1.00 23.33 667 SER B O 1
ATOM 2080 N N . HIS B 2 185 ? -3.172 -0.675 116.115 1.00 20.41 668 HIS B N 1
ATOM 2081 C CA . HIS B 2 185 ? -2.622 -2.013 116.241 1.00 18.36 668 HIS B CA 1
ATOM 2082 C C . HIS B 2 185 ? -1.588 -2.033 117.371 1.00 18.99 668 HIS B C 1
ATOM 2083 O O . HIS B 2 185 ? -0.777 -1.110 117.480 1.00 19.19 668 HIS B O 1
ATOM 2090 N N . PRO B 2 186 ? -1.585 -3.047 118.240 1.00 19.12 669 PRO B N 1
ATOM 2091 C CA . PRO B 2 186 ? -0.678 -3.017 119.402 1.00 21.59 669 PRO B CA 1
ATOM 2092 C C . PRO B 2 186 ? 0.806 -3.090 119.041 1.00 19.51 669 PRO B C 1
ATOM 2093 O O . PRO B 2 186 ? 1.659 -2.822 119.907 1.00 19.44 669 PRO B O 1
ATOM 2097 N N . ASP B 2 187 ? 1.160 -3.379 117.782 1.00 17.42 670 ASP B N 1
ATOM 2098 C CA . ASP B 2 187 ? 2.561 -3.245 117.407 1.00 17.78 670 ASP B CA 1
ATOM 2099 C C . ASP B 2 187 ? 2.999 -1.794 117.323 1.00 17.27 670 ASP B C 1
ATOM 2100 O O . ASP B 2 187 ? 4.209 -1.529 117.441 1.00 17.65 670 ASP B O 1
ATOM 2105 N N . HIS B 2 188 ? 2.056 -0.855 117.116 1.00 18.97 671 HIS B N 1
ATOM 2106 C CA . HIS B 2 188 ? 2.445 0.536 116.867 1.00 17.05 671 HIS B CA 1
ATOM 2107 C C . HIS B 2 188 ? 3.288 1.114 118.002 1.00 20.21 671 HIS B C 1
ATOM 2108 O O . HIS B 2 188 ? 4.396 1.609 117.729 1.00 19.20 671 HIS B O 1
ATOM 2115 N N . PRO B 2 189 ? 2.869 1.054 119.275 1.00 22.24 672 PRO B N 1
ATOM 2116 C CA . PRO B 2 189 ? 3.716 1.621 120.330 1.00 21.25 672 PRO B CA 1
ATOM 2117 C C . PRO B 2 189 ? 5.046 0.908 120.481 1.00 21.55 672 PRO B C 1
ATOM 2118 O O . PRO B 2 189 ? 6.038 1.562 120.839 1.00 21.17 672 PRO B O 1
ATOM 2122 N N . LEU B 2 190 ? 5.096 -0.415 120.223 1.00 18.95 673 LEU B N 1
ATOM 2123 C CA . LEU B 2 190 ? 6.359 -1.134 120.347 1.00 18.50 673 LEU B CA 1
ATOM 2124 C C . LEU B 2 190 ? 7.344 -0.724 119.260 1.00 17.56 673 LEU B C 1
ATOM 2125 O O . LEU B 2 190 ? 8.542 -0.560 119.532 1.00 18.64 673 LEU B O 1
ATOM 2130 N N . LEU B 2 191 ? 6.869 -0.606 118.016 1.00 19.14 674 LEU B N 1
ATOM 2131 C CA . LEU B 2 191 ? 7.727 -0.192 116.919 1.00 20.40 674 LEU B CA 1
ATOM 2132 C C . LEU B 2 191 ? 8.161 1.254 117.083 1.00 20.97 674 LEU B C 1
ATOM 2133 O O . LEU B 2 191 ? 9.328 1.576 116.847 1.00 20.50 674 LEU B O 1
ATOM 2138 N N . GLN B 2 192 ? 7.241 2.130 117.495 1.00 21.71 675 GLN B N 1
ATOM 2139 C CA A GLN B 2 192 ? 7.625 3.516 117.755 0.50 23.93 675 GLN B CA 1
ATOM 2140 C CA B GLN B 2 192 ? 7.597 3.519 117.784 0.50 23.96 675 GLN B CA 1
ATOM 2141 C C . GLN B 2 192 ? 8.703 3.593 118.833 1.00 24.39 675 GLN B C 1
ATOM 2142 O O . GLN B 2 192 ? 9.641 4.395 118.719 1.00 23.39 675 GLN B O 1
ATOM 2153 N N . ASP B 2 193 ? 8.613 2.749 119.869 1.00 20.90 676 ASP B N 1
ATOM 2154 C CA . ASP B 2 193 ? 9.605 2.773 120.941 1.00 26.20 676 ASP B CA 1
ATOM 2155 C C . ASP B 2 193 ? 10.941 2.222 120.475 1.00 25.57 676 ASP B C 1
ATOM 2156 O O . ASP B 2 193 ? 12.000 2.755 120.836 1.00 24.77 676 ASP B O 1
ATOM 2161 N N . ALA B 2 194 ? 10.918 1.153 119.678 1.00 19.97 677 ALA B N 1
ATOM 2162 C CA . ALA B 2 194 ? 12.160 0.646 119.099 1.00 22.09 677 ALA B CA 1
ATOM 2163 C C . ALA B 2 194 ? 12.830 1.704 118.237 1.00 20.73 677 ALA B C 1
ATOM 2164 O O . ALA B 2 194 ? 14.065 1.800 118.198 1.00 22.93 677 ALA B O 1
ATOM 2166 N N . LEU B 2 195 ? 12.032 2.470 117.501 1.00 22.22 678 LEU B N 1
ATOM 2167 C CA . LEU B 2 195 ? 12.587 3.535 116.677 1.00 21.40 678 LEU B CA 1
ATOM 2168 C C . LEU B 2 195 ? 13.216 4.618 117.548 1.00 23.69 678 LEU B C 1
ATOM 2169 O O . LEU B 2 195 ? 14.315 5.096 117.252 1.00 25.05 678 LEU B O 1
ATOM 2174 N N . ARG B 2 196 ? 12.547 4.982 118.636 1.00 24.40 679 ARG B N 1
ATOM 2175 C CA . ARG B 2 196 ? 13.102 5.978 119.556 1.00 27.83 679 ARG B CA 1
ATOM 2176 C C . ARG B 2 196 ? 14.443 5.523 120.109 1.00 24.88 679 ARG B C 1
ATOM 2177 O O . ARG B 2 196 ? 15.422 6.286 120.135 1.00 28.41 679 ARG B O 1
ATOM 2185 N N . ILE B 2 197 ? 14.495 4.287 120.600 1.00 21.56 680 ILE B N 1
ATOM 2186 C CA . ILE B 2 197 ? 15.719 3.749 121.167 1.00 25.31 680 ILE B CA 1
ATOM 2187 C C . ILE B 2 197 ? 16.820 3.687 120.119 1.00 31.42 680 ILE B C 1
ATOM 2188 O O . ILE B 2 197 ? 17.991 3.957 120.414 1.00 25.97 680 ILE B O 1
ATOM 2193 N N . SER B 2 198 ? 16.466 3.336 118.875 1.00 25.38 681 SER B N 1
ATOM 2194 C CA . SER B 2 198 ? 17.457 3.294 117.810 1.00 23.82 681 SER B CA 1
ATOM 2195 C C . SER B 2 198 ? 17.925 4.694 117.434 1.00 22.37 681 SER B C 1
ATOM 2196 O O . SER B 2 198 ? 19.115 4.898 117.165 1.00 29.24 681 SER B O 1
ATOM 2199 N N . GLN B 2 199 ? 17.007 5.659 117.399 1.00 28.37 682 GLN B N 1
ATOM 2200 C CA . GLN B 2 199 ? 17.406 7.044 117.150 1.00 27.17 682 GLN B CA 1
ATOM 2201 C C . GLN B 2 199 ? 18.374 7.528 118.229 1.00 30.50 682 GLN B C 1
ATOM 2202 O O . GLN B 2 199 ? 19.409 8.139 117.924 1.00 32.92 682 GLN B O 1
ATOM 2208 N N . ASN B 2 200 ? 18.063 7.237 119.497 1.00 28.73 683 ASN B N 1
ATOM 2209 C CA . ASN B 2 200 ? 18.952 7.625 120.597 1.00 32.60 683 ASN B CA 1
ATOM 2210 C C . ASN B 2 200 ? 20.330 6.997 120.452 1.00 38.04 683 ASN B C 1
ATOM 2211 O O . ASN B 2 200 ? 21.350 7.639 120.733 1.00 35.11 683 ASN B O 1
ATOM 2216 N N . PHE B 2 201 ? 20.382 5.728 120.050 1.00 29.06 684 PHE B N 1
ATOM 2217 C CA . PHE B 2 201 ? 21.666 5.068 119.868 1.00 32.47 684 PHE B CA 1
ATOM 2218 C C . PHE B 2 201 ? 22.475 5.739 118.764 1.00 36.51 684 PHE B C 1
ATOM 2219 O O . PHE B 2 201 ? 23.676 5.996 118.924 1.00 31.03 684 PHE B O 1
ATOM 2227 N N . LEU B 2 202 ? 21.838 6.008 117.621 1.00 32.41 685 LEU B N 1
ATOM 2228 C CA . LEU B 2 202 ? 22.541 6.669 116.528 1.00 29.59 685 LEU B CA 1
ATOM 2229 C C . LEU B 2 202 ? 23.024 8.050 116.949 1.00 35.83 685 LEU B C 1
ATOM 2230 O O . LEU B 2 202 ? 24.120 8.477 116.563 1.00 35.75 685 LEU B O 1
ATOM 2235 N N . SER B 2 203 ? 22.222 8.758 117.746 1.00 32.90 686 SER B N 1
ATOM 2236 C CA . SER B 2 203 ? 22.641 10.065 118.242 1.00 37.15 686 SER B CA 1
ATOM 2237 C C . SER B 2 203 ? 23.858 9.945 119.148 1.00 40.27 686 SER B C 1
ATOM 2238 O O . SER B 2 203 ? 24.787 10.756 119.061 1.00 44.41 686 SER B O 1
ATOM 2241 N N . SER B 2 204 ? 23.882 8.932 120.014 1.00 39.48 687 SER B N 1
ATOM 2242 C CA . SER B 2 204 ? 25.029 8.756 120.898 1.00 39.19 687 SER B CA 1
ATOM 2243 C C . SER B 2 204 ? 26.299 8.442 120.116 1.00 43.65 687 SER B C 1
ATOM 2244 O O . SER B 2 204 ? 27.388 8.869 120.513 1.00 50.80 687 SER B O 1
ATOM 2247 N N . ILE B 2 205 ? 26.192 7.723 119.004 1.00 39.16 688 ILE B N 1
ATOM 2248 C CA . ILE B 2 205 ? 27.375 7.416 118.204 1.00 48.74 688 ILE B CA 1
ATOM 2249 C C . ILE B 2 205 ? 27.837 8.660 117.446 1.00 51.05 688 ILE B C 1
ATOM 2250 O O . ILE B 2 205 ? 27.092 9.227 116.644 1.00 50.80 688 ILE B O 1
#

Foldseek 3Di:
DAQKADWDFDDDDQFKTKIFIDQHPAQFAKKKKWKDFPVPPDDIDIDIDGSVDGMDMDGRHHGQTKMKMKMWTAHPVDPVRIHPDIDMDIDHD/DVPLVVLLVQLLVLLVVVLVVLVVLLLLLVLLVVVLVVQVVQQPDPRHLDHPVLSCLQCPLSVVVNVLSVVLNVVSVVLSVVGDLPGANLVSLLSSLVVCVSVVVLVVSLVVNLVSLVVCLVPRDVSVVSCVPRCVSSVSSCSSVVVLVCSLVSLVSSLVSPDPPRVSNVSSVVSSVSSVVSVVVD

Sequence (279 aa):
SSVPTKLEVVAATPTSLLISWDAPAVTVDLYVITYGETGGNSPVQEFEVPGSKSTATISSGLKPGVDYTITVYAGSYAYEYYWGPSPISSINYRTELDLEKGLEEMRKWVLSGILASEEETYLSSHLEEALLLPMKPLKAAATTSQPVLTSQQIETIFFKVPELYEIHKEFYDGLFPRVQQQWSHQQRVGDLFQKLASQLGVYRAFVDNYGVAMEMAEKCCQANAQFAEEISENLRSLEETLLYKPVDRVTRSTLVLHDLLKHTPASHPDHPLLQQDALRISQNFLSSI

InterPro domains:
  IPR000008 C2 domain [PF00168] (913-1007)
  IPR000008 C2 domain [PS50004] (893-1020)
  IPR000008 C2 domain [SM00239] (912-1017)
  IPR000198 Rho GTPase-activating protein domain [PF00620] (1068-1215)
  IPR000198 Rho GTPase-activating protein domain [PS50238] (1054-1248)
  IPR000198 Rho GTPase-activating protein domain [SM00324] (1065-1249)
  IPR000219 Dbl homology domain [PF00621] (503-689)
  IPR000219 Dbl homology domain [PS50010] (498-691)
  IPR000219 Dbl homology domain [SM00325] (502-690)
  IPR000219 Dbl homology domain [cd00160] (499-689)
  IPR001331 Guanine-nucleotide dissociation stimulator, CDC24, conserved site [PS00741] (639-664)
  IPR001849 Pleckstrin homology domain [PS50003] (708-866)
  IPR001849 Pleckstrin homology domain [SM00233] (709-868)
  IPR008936 Rho GTPase activation protein [G3DSA:1.10.555.10] (1040-1251)
  IPR008936 Rho GTPase activation protein [SSF48350] (1050-1218)
  IPR011993 PH-like domain superfamily [G3DSA:2.30.29.30] (692-894)
  IPR015123 Bcr-Abl oncoprotein oligomerisation [PF09036] (3-75)
  IPR035892 C2 domain superfamily [G3DSA:2.60.40.150] (911-1039)
  IPR035892 C2 domain superfamily [SSF49562] (910-1033)
  IPR035899 Dbl homology (DH) domain superfamily [G3DSA:1.20.900.10] (486-691)

Nearest PDB structures (foldseek):
  5n7e-assembly1_B  TM=1.005E+00  e=9.632E-26  Homo sapiens
  5n6r-assembly1_A  TM=8.579E-01  e=1.229E-17  Homo sapiens
  3qbv-assembly1_B  TM=8.405E-01  e=1.728E-07  Homo sapiens
  4xh9-assembly1_A  TM=7.955E-01  e=3.787E-06  Homo sapiens
  3mpx-assembly1_A  TM=7.831E-01  e=1.399E-04  Homo sapiens

Radius of gyration: 22.67 Å; Cα contacts (8 Å, |Δi|>4): 434; chains: 2; bounding box: 63×34×56 Å